Protein AF-A0A972G9R5-F1 (afdb_monomer_lite)

Structure (mmCIF, N/CA/C/O backbone):
data_AF-A0A972G9R5-F1
#
_entry.id   AF-A0A972G9R5-F1
#
loop_
_atom_site.group_PDB
_atom_site.id
_atom_site.type_symbol
_atom_site.label_atom_id
_atom_site.label_alt_id
_atom_site.label_comp_id
_atom_site.label_asym_id
_atom_site.label_entity_id
_atom_site.label_seq_id
_atom_site.pdbx_PDB_ins_code
_atom_site.Cartn_x
_atom_site.Cartn_y
_atom_site.Cartn_z
_atom_site.occupancy
_atom_site.B_iso_or_equiv
_atom_site.auth_seq_id
_atom_site.auth_comp_id
_atom_site.auth_asym_id
_atom_site.auth_atom_id
_atom_site.pdbx_PDB_model_num
ATOM 1 N N . MET A 1 1 ? 15.974 8.770 4.634 1.00 62.22 1 MET A N 1
ATOM 2 C CA . MET A 1 1 ? 14.878 7.798 4.413 1.00 62.22 1 MET A CA 1
ATOM 3 C C . MET A 1 1 ? 13.705 8.396 3.635 1.00 62.22 1 MET A C 1
ATOM 5 O O . MET A 1 1 ? 13.467 7.905 2.545 1.00 62.22 1 MET A O 1
ATOM 9 N N . ALA A 1 2 ? 13.034 9.464 4.095 1.00 64.31 2 ALA A N 1
ATOM 10 C CA . ALA A 1 2 ? 11.905 10.067 3.358 1.00 64.31 2 ALA A CA 1
ATOM 11 C C . ALA A 1 2 ? 12.301 10.671 1.993 1.00 64.31 2 ALA A C 1
ATOM 13 O O . ALA A 1 2 ? 11.741 10.291 0.972 1.00 64.31 2 ALA A O 1
ATOM 14 N N . LEU A 1 3 ? 13.349 11.507 1.962 1.00 71.94 3 LEU A N 1
ATOM 15 C CA . LEU A 1 3 ? 13.848 12.144 0.733 1.00 71.94 3 LEU A CA 1
ATOM 16 C C . LEU A 1 3 ? 14.178 11.136 -0.383 1.00 71.94 3 LEU A C 1
ATOM 18 O O . LEU A 1 3 ? 13.833 11.361 -1.534 1.00 71.94 3 LEU A O 1
ATOM 22 N N . SER A 1 4 ? 14.806 10.001 -0.051 1.00 73.19 4 SER A N 1
ATOM 23 C CA . SER A 1 4 ? 15.164 8.985 -1.056 1.00 73.19 4 SER A CA 1
ATOM 24 C C . SER A 1 4 ? 13.938 8.350 -1.716 1.00 73.19 4 SER A C 1
ATOM 26 O O . SER A 1 4 ? 13.996 8.025 -2.899 1.00 73.19 4 SER A O 1
ATOM 28 N N . ARG A 1 5 ? 12.827 8.198 -0.980 1.00 71.19 5 ARG A N 1
ATOM 29 C CA . ARG A 1 5 ? 11.578 7.687 -1.551 1.00 71.19 5 ARG A CA 1
ATOM 30 C C . ARG A 1 5 ? 10.865 8.755 -2.373 1.00 71.19 5 ARG A C 1
ATOM 32 O O . ARG A 1 5 ? 10.476 8.433 -3.481 1.00 71.19 5 ARG A O 1
ATOM 39 N N . CYS A 1 6 ? 10.799 10.007 -1.919 1.00 78.38 6 CYS A N 1
ATOM 40 C CA . CYS A 1 6 ? 10.258 11.088 -2.753 1.00 78.38 6 CYS A CA 1
ATOM 41 C C . CYS A 1 6 ? 11.016 11.203 -4.087 1.00 78.38 6 CYS A C 1
ATOM 43 O O . CYS A 1 6 ? 10.406 11.358 -5.139 1.00 78.38 6 CYS A O 1
ATOM 45 N N . LEU A 1 7 ? 12.347 11.063 -4.054 1.00 83.25 7 LEU A N 1
ATOM 46 C CA . LEU A 1 7 ? 13.173 11.010 -5.262 1.00 83.25 7 LEU A CA 1
ATOM 47 C C . LEU A 1 7 ? 12.889 9.765 -6.117 1.00 83.25 7 LEU A C 1
ATOM 49 O O . LEU A 1 7 ? 12.884 9.870 -7.337 1.00 83.25 7 LEU A O 1
ATOM 53 N N . GLY A 1 8 ? 12.647 8.605 -5.497 1.00 82.12 8 GLY A N 1
ATOM 54 C CA . GLY A 1 8 ? 12.234 7.384 -6.195 1.00 82.12 8 GLY A CA 1
ATOM 55 C C . GLY A 1 8 ? 10.879 7.534 -6.893 1.00 82.12 8 GLY A C 1
ATOM 56 O O . GLY A 1 8 ? 10.812 7.368 -8.101 1.00 82.12 8 GLY A O 1
ATOM 57 N N . GLU A 1 9 ? 9.843 7.955 -6.168 1.00 84.25 9 GLU A N 1
ATOM 58 C CA . GLU A 1 9 ? 8.488 8.188 -6.698 1.00 84.25 9 GLU A CA 1
ATOM 59 C C . GLU A 1 9 ? 8.494 9.246 -7.818 1.00 84.25 9 GLU A C 1
ATOM 61 O O . GLU A 1 9 ? 7.800 9.112 -8.825 1.00 84.25 9 GLU A O 1
ATOM 66 N N . THR A 1 10 ? 9.334 10.282 -7.692 1.00 84.69 10 THR A N 1
ATOM 67 C CA . THR A 1 10 ? 9.526 11.282 -8.757 1.00 84.69 10 THR A CA 1
ATOM 68 C C . THR A 1 10 ? 10.172 10.666 -10.001 1.00 84.69 10 THR A C 1
ATOM 70 O O . THR A 1 10 ? 9.728 10.945 -11.115 1.00 84.69 10 THR A O 1
ATOM 73 N N . ALA A 1 11 ? 11.203 9.831 -9.833 1.00 86.38 11 ALA A N 1
ATOM 74 C CA . ALA A 1 11 ? 11.853 9.136 -10.946 1.00 86.38 11 ALA A CA 1
ATOM 75 C C . ALA A 1 11 ? 10.880 8.170 -11.646 1.00 86.38 11 ALA A C 1
ATOM 77 O O . ALA A 1 11 ? 10.779 8.193 -12.870 1.00 86.38 11 ALA A O 1
ATOM 78 N N . GLU A 1 12 ? 10.093 7.403 -10.882 1.00 87.12 12 GLU A N 1
ATOM 79 C CA . GLU A 1 12 ? 9.029 6.524 -11.394 1.00 87.12 12 GLU A CA 1
ATOM 80 C C . GLU A 1 12 ? 8.006 7.315 -12.219 1.00 87.12 12 GLU A C 1
ATOM 82 O O . GLU A 1 12 ? 7.702 6.951 -13.356 1.00 87.12 12 GLU A O 1
ATOM 87 N N . PHE A 1 13 ? 7.511 8.438 -11.687 1.00 83.94 13 PHE A N 1
ATOM 88 C CA . PHE A 1 13 ? 6.549 9.288 -12.389 1.00 83.94 13 PHE A CA 1
ATOM 89 C C . PHE A 1 13 ? 7.099 9.807 -13.722 1.00 83.94 13 PHE A C 1
ATOM 91 O O . PHE A 1 13 ? 6.430 9.699 -14.751 1.00 83.94 13 PHE A O 1
ATOM 98 N N . ARG A 1 14 ? 8.324 10.344 -13.718 1.00 86.62 14 ARG A N 1
ATOM 99 C CA . ARG A 1 14 ? 8.957 10.895 -14.924 1.00 86.62 14 ARG A CA 1
ATOM 100 C C . ARG A 1 14 ? 9.236 9.819 -15.967 1.00 86.62 14 ARG A C 1
ATOM 102 O O . ARG A 1 14 ? 8.989 10.056 -17.145 1.00 86.62 14 ARG A O 1
ATOM 109 N N . ALA A 1 15 ? 9.714 8.654 -15.541 1.00 86.62 15 ALA A N 1
ATOM 110 C CA . ALA A 1 15 ? 9.985 7.522 -16.418 1.00 86.62 15 ALA A CA 1
ATOM 111 C C . ALA A 1 15 ? 8.708 6.998 -17.090 1.00 86.62 15 ALA A C 1
ATOM 113 O O . ALA A 1 15 ? 8.679 6.825 -18.306 1.00 86.62 15 ALA A O 1
ATOM 114 N N . VAL A 1 16 ? 7.620 6.825 -16.329 1.00 84.81 16 VAL A N 1
ATOM 115 C CA . VAL A 1 16 ? 6.325 6.395 -16.887 1.00 84.81 16 VAL A CA 1
ATOM 116 C C . VAL A 1 16 ? 5.763 7.439 -17.852 1.00 84.81 16 VAL A C 1
ATOM 118 O O . VAL A 1 16 ? 5.275 7.073 -18.921 1.00 84.81 16 VAL A O 1
ATOM 121 N N . ALA A 1 17 ? 5.850 8.730 -17.516 1.00 84.44 17 ALA A N 1
ATOM 122 C CA . ALA A 1 17 ? 5.415 9.806 -18.405 1.00 84.44 17 ALA A CA 1
ATOM 123 C C . ALA A 1 17 ? 6.223 9.823 -19.715 1.00 84.44 17 ALA A C 1
ATOM 125 O O . ALA A 1 17 ? 5.641 9.895 -20.795 1.00 84.44 17 ALA A O 1
ATOM 126 N N . ALA A 1 18 ? 7.550 9.684 -19.635 1.00 84.94 18 ALA A N 1
ATOM 127 C CA . ALA A 1 18 ? 8.412 9.603 -20.812 1.00 84.94 18 ALA A CA 1
ATOM 128 C C . ALA A 1 18 ? 8.089 8.378 -21.685 1.00 84.94 18 ALA A C 1
ATOM 130 O O . ALA A 1 18 ? 8.013 8.505 -22.903 1.00 84.94 18 ALA A O 1
ATOM 131 N N . ALA A 1 19 ? 7.846 7.215 -21.072 1.00 81.50 19 ALA A N 1
ATOM 132 C CA . ALA A 1 19 ? 7.493 5.989 -21.785 1.00 81.50 19 ALA A CA 1
ATOM 133 C C . ALA A 1 19 ? 6.109 6.058 -22.455 1.00 81.50 19 ALA A C 1
ATOM 135 O O . ALA A 1 19 ? 5.946 5.548 -23.558 1.00 81.50 19 ALA A O 1
ATOM 136 N N . THR A 1 20 ? 5.133 6.708 -21.812 1.00 76.88 20 THR A N 1
ATOM 137 C CA . THR A 1 20 ? 3.767 6.893 -22.346 1.00 76.88 20 THR A CA 1
ATOM 138 C C . THR A 1 20 ? 3.750 7.866 -23.531 1.00 76.88 20 THR A C 1
ATOM 140 O O . THR A 1 20 ? 2.985 7.688 -24.473 1.00 76.88 20 THR A O 1
ATOM 143 N N . ASN A 1 21 ? 4.611 8.887 -23.499 1.00 75.62 21 ASN A N 1
ATOM 144 C CA . ASN A 1 21 ? 4.692 9.925 -24.530 1.00 75.62 21 ASN A CA 1
ATOM 145 C C . ASN A 1 21 ? 5.677 9.584 -25.668 1.00 75.62 21 ASN A C 1
ATOM 147 O O . ASN A 1 21 ? 5.888 10.402 -26.564 1.00 75.62 21 ASN A O 1
ATOM 151 N N . ALA A 1 22 ? 6.314 8.408 -25.640 1.00 69.38 22 ALA A N 1
ATOM 152 C CA . ALA A 1 22 ? 7.296 8.011 -26.642 1.00 69.38 22 ALA A CA 1
ATOM 153 C C . ALA A 1 22 ? 6.618 7.684 -27.996 1.00 69.38 22 ALA A C 1
ATOM 155 O O . ALA A 1 22 ? 5.736 6.821 -28.051 1.00 69.38 22 ALA A O 1
ATOM 156 N N . PRO A 1 23 ? 7.038 8.305 -29.118 1.00 51.66 23 PRO A N 1
ATOM 157 C CA . PRO A 1 23 ? 6.469 8.018 -30.434 1.00 51.66 23 PRO A CA 1
ATOM 158 C C . PRO A 1 23 ? 6.629 6.535 -30.806 1.00 51.66 23 PRO A C 1
ATOM 160 O O . PRO A 1 23 ? 7.743 6.015 -30.832 1.00 51.66 23 PRO A O 1
ATOM 163 N N . GLY A 1 24 ? 5.522 5.854 -31.116 1.00 52.97 24 GLY A N 1
ATOM 164 C CA . GLY A 1 24 ? 5.516 4.448 -31.549 1.00 52.97 24 GLY A CA 1
ATOM 165 C C . GLY A 1 24 ? 5.351 3.403 -30.436 1.00 52.97 24 GLY A C 1
ATOM 166 O O . GLY A 1 24 ? 5.178 2.227 -30.751 1.00 52.97 24 GLY A O 1
ATOM 167 N N . LEU A 1 25 ? 5.328 3.811 -29.163 1.00 50.44 25 LEU A N 1
ATOM 168 C CA . LEU A 1 25 ? 4.928 2.973 -28.028 1.00 50.44 25 LEU A CA 1
ATOM 169 C C . LEU A 1 25 ? 3.676 3.589 -27.391 1.00 50.44 25 LEU A C 1
ATOM 171 O O . LEU A 1 25 ? 3.765 4.403 -26.480 1.00 50.44 25 LEU A O 1
ATOM 175 N N . VAL A 1 26 ? 2.484 3.209 -27.856 1.00 45.38 26 VAL A N 1
ATOM 176 C CA . VAL A 1 26 ? 1.255 3.542 -27.119 1.00 45.38 26 VAL A CA 1
ATOM 177 C C . VAL A 1 26 ? 1.174 2.585 -25.935 1.00 45.38 26 VAL A C 1
ATOM 179 O O . VAL A 1 26 ? 0.590 1.513 -26.049 1.00 45.38 26 VAL A O 1
ATOM 182 N N . ARG A 1 27 ? 1.826 2.939 -24.826 1.00 55.22 27 ARG A N 1
ATOM 183 C CA . ARG A 1 27 ? 1.682 2.232 -23.551 1.00 55.22 27 ARG A CA 1
ATOM 184 C C . ARG A 1 27 ? 0.905 3.108 -22.589 1.00 55.22 27 ARG A C 1
ATOM 186 O O . ARG A 1 27 ? 1.350 4.211 -22.287 1.00 55.22 27 ARG A O 1
ATOM 193 N N . SER A 1 28 ? -0.249 2.656 -22.104 1.00 55.38 28 SER A N 1
ATOM 194 C CA . SER A 1 28 ? -0.950 3.378 -21.040 1.00 55.38 28 SER A CA 1
ATOM 195 C C . SER A 1 28 ? -0.306 3.075 -19.686 1.00 55.38 28 SER A C 1
ATOM 197 O O . SER A 1 28 ? 0.205 1.985 -19.439 1.00 55.38 28 SER A O 1
ATOM 199 N N . SER A 1 29 ? -0.375 4.025 -18.750 1.00 58.16 29 SER A N 1
ATOM 200 C CA . SER A 1 29 ? 0.085 3.794 -17.369 1.00 58.16 29 SER A CA 1
ATOM 201 C C . SER A 1 29 ? -0.616 2.617 -16.663 1.00 58.16 29 SER A C 1
ATOM 203 O O . SER A 1 29 ? -0.079 2.096 -15.688 1.00 58.16 29 SER A O 1
ATOM 205 N N . SER A 1 30 ? -1.777 2.176 -17.167 1.00 60.31 30 SER A N 1
ATOM 206 C CA . SER A 1 30 ? -2.509 0.989 -16.704 1.00 60.31 30 SER A CA 1
ATOM 207 C C . SER A 1 30 ? -1.922 -0.342 -17.192 1.00 60.31 30 SER A C 1
ATOM 209 O O . SER A 1 30 ? -2.345 -1.394 -16.719 1.00 60.31 30 SER A O 1
ATOM 211 N N . GLU A 1 31 ? -0.941 -0.332 -18.099 1.00 65.00 31 GLU A N 1
ATOM 212 C CA . GLU A 1 31 ? -0.298 -1.559 -18.582 1.00 65.00 31 GLU A CA 1
ATOM 213 C C . GLU A 1 31 ? 0.763 -2.114 -17.626 1.00 65.00 31 GLU A C 1
ATOM 215 O O . GLU A 1 31 ? 1.140 -3.284 -17.754 1.00 65.00 31 GLU A O 1
ATOM 220 N N . PHE A 1 32 ? 1.244 -1.317 -16.671 1.00 67.56 32 PHE A N 1
ATOM 221 C CA . PHE A 1 32 ? 2.249 -1.755 -15.706 1.00 67.56 32 PHE A CA 1
ATOM 222 C C . PHE A 1 32 ? 1.595 -2.209 -14.405 1.00 67.56 32 PHE A C 1
ATOM 224 O O . PHE A 1 32 ? 0.842 -1.460 -13.773 1.00 67.56 32 PHE A O 1
ATOM 231 N N . ASP A 1 33 ? 1.937 -3.424 -13.982 1.00 80.81 33 ASP A N 1
ATOM 232 C CA . ASP A 1 33 ? 1.425 -3.968 -12.732 1.00 80.81 33 ASP A CA 1
ATOM 233 C C . ASP A 1 33 ? 2.220 -3.385 -11.571 1.00 80.81 33 ASP A C 1
ATOM 235 O O . ASP A 1 33 ? 1.601 -2.995 -10.603 1.00 80.81 33 ASP A O 1
ATOM 239 N N . GLY A 1 34 ? 3.537 -3.186 -11.692 1.00 88.31 34 GLY A N 1
ATOM 240 C CA . GLY A 1 34 ? 4.356 -2.468 -10.702 1.00 88.31 34 GLY A CA 1
ATOM 241 C C . GLY A 1 34 ? 5.465 -1.643 -11.354 1.00 88.31 34 GLY A C 1
ATOM 242 O O . GLY A 1 34 ? 5.917 -1.989 -12.448 1.00 88.31 34 GLY A O 1
ATOM 243 N N . VAL A 1 35 ? 5.894 -0.543 -10.722 1.00 91.50 35 VAL A N 1
ATOM 244 C CA . VAL A 1 35 ? 6.951 0.340 -11.243 1.00 91.50 35 VAL A CA 1
ATOM 245 C C . VAL A 1 35 ? 7.785 0.880 -10.091 1.00 91.50 35 VAL A C 1
ATOM 247 O O . VAL A 1 35 ? 7.291 1.658 -9.289 1.00 91.50 35 VA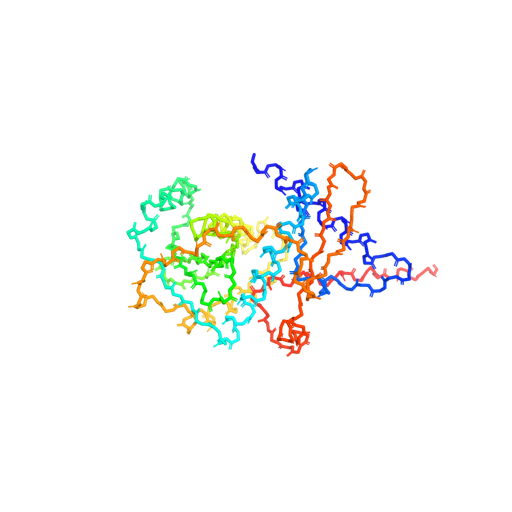L A O 1
ATOM 250 N N . ALA A 1 36 ? 9.079 0.566 -10.059 1.00 92.44 36 ALA A N 1
ATOM 251 C CA . ALA A 1 36 ? 9.941 1.022 -8.975 1.00 92.44 36 ALA A CA 1
ATOM 252 C C . ALA A 1 36 ? 11.249 1.644 -9.461 1.00 92.44 36 ALA A C 1
ATOM 254 O O . ALA A 1 36 ? 11.869 1.169 -10.416 1.00 92.44 36 ALA A O 1
ATOM 255 N N . ALA A 1 37 ? 11.701 2.669 -8.734 1.00 93.12 37 ALA A N 1
ATOM 256 C CA . ALA A 1 37 ? 13.007 3.288 -8.910 1.00 93.12 37 ALA A CA 1
ATOM 257 C C . ALA A 1 37 ? 13.954 3.017 -7.736 1.00 93.12 37 ALA A C 1
ATOM 259 O O . ALA A 1 37 ? 13.595 3.138 -6.554 1.00 93.12 37 ALA A O 1
ATOM 260 N N . ASP A 1 38 ? 15.212 2.737 -8.066 1.00 93.19 38 ASP A N 1
ATOM 261 C CA . ASP A 1 38 ? 16.294 2.532 -7.105 1.00 93.19 38 ASP A CA 1
ATOM 262 C C . ASP A 1 38 ? 17.656 2.895 -7.729 1.00 93.19 38 ASP A C 1
ATOM 264 O O . ASP A 1 38 ? 17.825 2.756 -8.942 1.00 93.19 38 ASP A O 1
ATOM 268 N N . PRO A 1 39 ? 18.648 3.372 -6.950 1.00 91.19 39 PRO A N 1
ATOM 269 C CA . PRO A 1 39 ? 20.016 3.505 -7.453 1.00 91.19 39 PRO A CA 1
ATOM 270 C C . PRO A 1 39 ? 20.615 2.178 -7.945 1.00 91.19 39 PRO A C 1
ATOM 272 O O . PRO A 1 39 ? 21.468 2.192 -8.828 1.00 91.19 39 PRO A O 1
ATOM 275 N N . GLU A 1 40 ? 20.185 1.041 -7.386 1.00 93.44 40 GLU A N 1
ATOM 276 C CA . GLU A 1 40 ? 20.643 -0.289 -7.791 1.00 93.44 40 GLU A CA 1
ATOM 277 C C . GLU A 1 40 ? 19.590 -0.993 -8.680 1.00 93.44 40 GLU A C 1
ATOM 279 O O . GLU A 1 40 ? 18.493 -1.292 -8.198 1.00 93.44 40 GLU A O 1
ATOM 284 N N . PRO A 1 41 ? 19.900 -1.328 -9.952 1.00 92.31 41 PRO A N 1
ATOM 285 C CA . PRO A 1 41 ? 18.929 -1.902 -10.894 1.00 92.31 41 PRO A CA 1
ATOM 286 C C . PRO A 1 41 ? 18.194 -3.149 -10.392 1.00 92.31 41 PRO A C 1
ATOM 288 O O . PRO A 1 41 ? 16.979 -3.260 -10.535 1.00 92.31 41 PRO A O 1
ATOM 291 N N . GLU A 1 42 ? 18.900 -4.071 -9.741 1.00 91.38 42 GLU A N 1
ATOM 292 C CA . GLU A 1 42 ? 18.292 -5.309 -9.241 1.00 91.38 42 GLU A CA 1
ATOM 293 C C . GLU A 1 42 ? 17.348 -5.064 -8.054 1.00 91.38 42 GLU A C 1
ATOM 295 O O . GLU A 1 42 ? 16.358 -5.777 -7.881 1.00 91.38 42 GLU A O 1
ATOM 300 N N . ARG A 1 43 ? 17.582 -4.011 -7.255 1.00 90.94 43 ARG A N 1
ATOM 301 C CA . ARG A 1 43 ? 16.614 -3.581 -6.233 1.00 90.94 43 ARG A CA 1
ATOM 302 C C . ARG A 1 43 ? 15.381 -2.951 -6.864 1.00 90.94 43 ARG A C 1
ATOM 304 O O . ARG A 1 43 ? 14.283 -3.214 -6.379 1.00 90.94 43 ARG A O 1
ATOM 311 N N . ALA A 1 44 ? 15.548 -2.161 -7.925 1.00 91.88 44 ALA A N 1
ATOM 312 C CA . ALA A 1 44 ? 14.429 -1.589 -8.667 1.00 91.88 44 ALA A CA 1
ATOM 313 C C . ALA A 1 44 ? 13.544 -2.697 -9.264 1.00 91.88 44 ALA A C 1
ATOM 315 O O . ALA A 1 44 ? 12.345 -2.707 -9.004 1.00 91.88 44 ALA A O 1
ATOM 316 N N . LYS A 1 45 ? 14.126 -3.700 -9.938 1.00 93.00 45 LYS A N 1
ATOM 317 C CA . LYS A 1 45 ? 13.379 -4.868 -10.446 1.00 93.00 45 LYS A CA 1
ATOM 318 C C . LYS A 1 45 ? 12.624 -5.613 -9.348 1.00 93.00 45 LYS A C 1
ATOM 320 O O . LYS A 1 45 ? 11.430 -5.858 -9.490 1.00 93.00 45 LYS A O 1
ATOM 325 N N . ARG A 1 46 ? 13.295 -5.934 -8.232 1.00 90.94 46 ARG A N 1
ATOM 326 C CA . ARG A 1 46 ? 12.652 -6.600 -7.084 1.00 90.94 46 ARG A CA 1
ATOM 327 C C . ARG A 1 46 ? 11.463 -5.813 -6.554 1.00 90.94 46 ARG A C 1
ATOM 329 O O . ARG A 1 46 ? 10.404 -6.383 -6.327 1.00 90.94 46 ARG A O 1
ATOM 336 N N . ARG A 1 47 ? 11.625 -4.501 -6.376 1.00 91.19 47 ARG A N 1
ATOM 337 C CA . ARG A 1 47 ? 10.550 -3.637 -5.880 1.00 91.19 47 ARG A CA 1
ATOM 338 C C . ARG A 1 47 ? 9.400 -3.520 -6.880 1.00 91.19 47 ARG A C 1
ATOM 340 O O . ARG A 1 47 ? 8.256 -3.545 -6.447 1.00 91.19 47 ARG A O 1
ATOM 347 N N . ALA A 1 48 ? 9.690 -3.464 -8.180 1.00 92.00 48 ALA A N 1
ATOM 348 C CA . ALA A 1 48 ? 8.666 -3.458 -9.221 1.00 92.00 48 ALA A CA 1
ATOM 349 C C . ALA A 1 48 ? 7.863 -4.769 -9.223 1.00 92.00 48 ALA A C 1
ATOM 351 O O . ALA A 1 48 ? 6.646 -4.740 -9.376 1.00 92.00 48 ALA A O 1
ATOM 352 N N . LEU A 1 49 ? 8.526 -5.910 -8.995 1.00 91.38 49 LEU A N 1
ATOM 353 C CA . LEU A 1 49 ? 7.859 -7.202 -8.831 1.00 91.38 49 LEU A CA 1
ATOM 354 C C . LEU A 1 49 ? 6.965 -7.228 -7.585 1.00 91.38 49 LEU A C 1
ATOM 356 O O . LEU A 1 49 ? 5.805 -7.619 -7.675 1.00 91.38 49 LEU A O 1
ATOM 360 N N . TRP A 1 50 ? 7.475 -6.782 -6.433 1.00 92.00 50 TRP A N 1
ATOM 361 C CA . TRP A 1 50 ? 6.684 -6.720 -5.198 1.00 92.00 50 TRP A CA 1
ATOM 362 C C . TRP A 1 50 ? 5.444 -5.844 -5.354 1.00 92.00 50 TRP A C 1
ATOM 364 O O . TRP A 1 50 ? 4.361 -6.259 -4.957 1.00 92.00 50 TRP A O 1
ATOM 374 N N . GLU A 1 51 ? 5.577 -4.676 -5.981 1.00 91.44 51 GLU A N 1
ATOM 375 C CA . GLU A 1 51 ? 4.441 -3.795 -6.255 1.00 91.44 51 GLU A CA 1
ATOM 376 C C . GLU A 1 51 ? 3.434 -4.424 -7.233 1.00 91.44 51 GLU A C 1
ATOM 378 O O . GLU A 1 51 ? 2.228 -4.259 -7.062 1.00 91.44 51 GLU A O 1
ATOM 383 N N . ALA A 1 52 ? 3.900 -5.191 -8.225 1.00 90.19 52 ALA A N 1
ATOM 384 C CA . ALA A 1 52 ? 3.015 -5.916 -9.133 1.00 90.19 52 ALA A CA 1
ATOM 385 C C . ALA A 1 52 ? 2.172 -6.966 -8.389 1.00 90.19 52 ALA A C 1
ATOM 387 O O . ALA A 1 52 ? 0.950 -6.992 -8.542 1.00 90.19 52 ALA A O 1
ATOM 388 N N . HIS A 1 53 ? 2.800 -7.786 -7.538 1.00 91.19 53 HIS A N 1
ATOM 389 C CA . HIS A 1 53 ? 2.080 -8.744 -6.691 1.00 91.19 53 HIS A CA 1
ATOM 390 C C . HIS A 1 53 ? 1.144 -8.042 -5.701 1.00 91.19 53 HIS A C 1
ATOM 392 O O . HIS A 1 53 ? 0.017 -8.497 -5.522 1.00 91.19 53 HIS A O 1
ATOM 398 N N . GLU A 1 54 ? 1.569 -6.922 -5.104 1.00 92.62 54 GLU A N 1
ATOM 399 C CA . GLU A 1 54 ? 0.720 -6.099 -4.237 1.00 92.62 54 GLU A CA 1
ATOM 400 C C . GLU A 1 54 ? -0.565 -5.711 -4.964 1.00 92.62 54 GLU A C 1
ATOM 402 O O . GLU A 1 54 ? -1.663 -6.026 -4.512 1.00 92.62 54 GLU A O 1
ATOM 407 N N . ARG A 1 55 ? -0.440 -5.072 -6.129 1.00 90.50 55 ARG A N 1
ATOM 408 C CA . ARG A 1 55 ? -1.590 -4.533 -6.852 1.00 90.50 55 ARG A CA 1
ATOM 409 C C . ARG A 1 55 ? -2.549 -5.612 -7.333 1.00 90.50 55 ARG A C 1
ATOM 411 O O . ARG A 1 55 ? -3.761 -5.406 -7.264 1.00 90.50 55 ARG A O 1
ATOM 418 N N . ILE A 1 56 ? -2.026 -6.759 -7.756 1.00 89.19 56 ILE A N 1
ATOM 419 C CA . ILE A 1 56 ? -2.834 -7.920 -8.135 1.00 89.19 56 ILE A CA 1
ATOM 420 C C . ILE A 1 56 ? -3.580 -8.472 -6.922 1.00 89.19 56 ILE A C 1
ATOM 422 O O . ILE A 1 56 ? -4.805 -8.582 -6.969 1.00 89.19 56 ILE A O 1
ATOM 426 N N . ALA A 1 57 ? -2.883 -8.732 -5.814 1.00 91.94 57 ALA A N 1
ATOM 427 C CA . ALA A 1 57 ? -3.496 -9.246 -4.594 1.00 91.94 57 ALA A CA 1
ATOM 428 C C . ALA A 1 57 ? -4.587 -8.303 -4.063 1.00 91.94 57 ALA A C 1
ATOM 430 O O . ALA A 1 57 ? -5.696 -8.744 -3.765 1.00 91.94 57 ALA A O 1
ATOM 431 N N . ILE A 1 58 ? -4.319 -6.993 -4.013 1.00 92.44 58 ILE A N 1
ATOM 432 C CA . ILE A 1 58 ? -5.314 -5.991 -3.610 1.00 92.44 58 ILE A CA 1
ATOM 433 C C . ILE A 1 58 ? -6.526 -6.011 -4.558 1.00 92.44 58 ILE A C 1
ATOM 435 O O . ILE A 1 58 ? -7.657 -5.870 -4.097 1.00 92.44 58 ILE A O 1
ATOM 439 N N . CYS A 1 59 ? -6.333 -6.193 -5.868 1.00 89.12 59 CYS A N 1
ATOM 440 C CA . CYS A 1 59 ? -7.443 -6.282 -6.818 1.00 89.12 59 CYS A CA 1
ATOM 441 C C . CYS A 1 59 ? -8.326 -7.515 -6.588 1.00 89.12 59 CYS A C 1
ATOM 443 O O . CYS A 1 59 ? -9.544 -7.353 -6.510 1.00 89.12 59 CYS A O 1
ATOM 445 N N . HIS A 1 60 ? -7.737 -8.702 -6.425 1.00 90.06 60 HIS A N 1
ATOM 446 C CA . HIS A 1 60 ? -8.477 -9.926 -6.078 1.00 90.06 60 HIS A CA 1
ATOM 447 C C . HIS A 1 60 ? -9.215 -9.772 -4.744 1.00 90.06 60 HIS A C 1
ATOM 449 O O . HIS A 1 60 ? -10.404 -10.071 -4.635 1.00 90.06 60 HIS A O 1
ATOM 455 N N . TRP A 1 61 ? -8.551 -9.214 -3.730 1.00 93.31 61 TRP A N 1
ATOM 456 C CA . TRP A 1 61 ? -9.168 -8.951 -2.429 1.00 93.31 61 TRP A CA 1
ATOM 457 C C . TRP A 1 61 ? -10.355 -7.988 -2.541 1.00 93.31 61 TRP A C 1
ATOM 459 O O . TRP A 1 61 ? -11.418 -8.233 -1.973 1.00 93.31 61 TRP A O 1
ATOM 469 N N . TRP A 1 62 ? -10.212 -6.912 -3.315 1.00 91.88 62 TRP A N 1
ATOM 470 C CA . TRP A 1 62 ? -11.269 -5.919 -3.504 1.00 91.88 62 TRP A CA 1
ATOM 471 C C . TRP A 1 62 ? -12.522 -6.505 -4.165 1.00 91.88 62 TRP A C 1
ATOM 473 O O . TRP A 1 62 ? -13.649 -6.133 -3.820 1.00 91.88 62 TRP A O 1
ATOM 483 N N . GLN A 1 63 ? -12.327 -7.448 -5.089 1.00 88.75 63 GLN A N 1
ATOM 484 C CA . GLN A 1 63 ? -13.403 -8.204 -5.732 1.00 88.75 63 GLN A CA 1
ATOM 485 C C . GLN A 1 63 ? -14.007 -9.267 -4.797 1.00 88.75 63 GLN A C 1
ATOM 487 O O . GLN A 1 63 ? -15.173 -9.633 -4.947 1.00 88.75 63 GLN A O 1
ATOM 492 N N . GLY A 1 64 ? -13.287 -9.642 -3.738 1.00 90.25 64 GLY A N 1
ATOM 493 C CA . GLY A 1 64 ? -13.692 -10.647 -2.757 1.00 90.25 64 GLY A CA 1
ATOM 494 C C . GLY A 1 64 ? -13.220 -12.059 -3.098 1.00 90.25 64 GLY A C 1
ATOM 495 O O . GLY A 1 64 ? -13.711 -13.002 -2.484 1.00 90.25 64 GLY A O 1
ATOM 496 N N . ASP A 1 65 ? -12.294 -12.197 -4.048 1.00 90.12 65 ASP A N 1
ATOM 497 C CA . ASP A 1 65 ? -11.772 -13.486 -4.511 1.00 90.12 65 ASP A CA 1
ATOM 498 C C . ASP A 1 65 ? -10.772 -14.093 -3.525 1.00 90.12 65 ASP A C 1
ATOM 500 O O . ASP A 1 65 ? -10.686 -15.314 -3.402 1.00 90.12 65 ASP A O 1
ATOM 504 N N . ILE A 1 66 ? -10.049 -13.247 -2.781 1.00 92.38 66 ILE A N 1
ATOM 505 C CA . ILE A 1 66 ? -9.155 -13.682 -1.703 1.00 92.38 66 ILE A CA 1
ATOM 506 C C . ILE A 1 66 ? -9.509 -12.997 -0.376 1.00 92.38 66 ILE A C 1
ATOM 508 O O . ILE A 1 66 ? -9.827 -11.801 -0.356 1.00 92.38 66 ILE A O 1
ATOM 512 N N . PRO A 1 67 ? -9.465 -13.728 0.751 1.00 93.44 67 PRO A N 1
ATOM 513 C CA . PRO A 1 67 ? -9.759 -13.162 2.057 1.00 93.44 67 PRO A CA 1
ATOM 514 C C . PRO A 1 67 ? -8.566 -12.382 2.630 1.00 93.44 67 PRO A C 1
ATOM 516 O O . PRO A 1 67 ? -7.413 -12.543 2.223 1.00 93.44 67 PRO A O 1
ATOM 519 N N . ALA A 1 68 ? -8.864 -11.553 3.629 1.00 94.44 68 ALA A N 1
ATOM 520 C CA . ALA A 1 68 ? -7.881 -10.853 4.444 1.00 94.44 68 ALA A CA 1
ATOM 521 C C . ALA A 1 68 ? -7.978 -11.343 5.895 1.00 94.44 68 ALA A C 1
ATOM 523 O O . ALA A 1 68 ? -9.064 -11.358 6.473 1.00 94.44 68 ALA A O 1
ATOM 524 N N . ARG A 1 69 ? -6.851 -11.720 6.501 1.00 93.38 69 ARG A N 1
ATOM 525 C CA . ARG A 1 69 ? -6.769 -12.179 7.894 1.00 93.38 69 ARG A CA 1
ATOM 526 C C . ARG A 1 69 ? -6.244 -11.079 8.794 1.00 93.38 69 ARG A C 1
ATOM 528 O O . ARG A 1 69 ? -5.211 -10.482 8.495 1.00 93.38 69 ARG A O 1
ATOM 535 N N . THR A 1 70 ? -6.925 -10.835 9.907 1.00 95.56 70 THR A N 1
ATOM 536 C CA . THR A 1 70 ? -6.512 -9.811 10.871 1.00 95.56 70 THR A CA 1
ATOM 537 C C . THR A 1 70 ? -5.222 -10.223 11.575 1.00 95.56 70 THR A C 1
ATOM 539 O O . THR A 1 70 ? -5.125 -11.329 12.104 1.00 95.56 70 THR A O 1
ATOM 542 N N . LEU A 1 71 ? -4.245 -9.316 11.623 1.00 95.69 71 LEU A N 1
ATOM 543 C CA . LEU A 1 71 ? -3.035 -9.502 12.422 1.00 95.69 71 LEU A CA 1
ATOM 544 C C . LEU A 1 71 ? -3.323 -9.130 13.892 1.00 95.69 71 LEU A C 1
ATOM 546 O O . LEU A 1 71 ? -3.836 -8.034 14.137 1.00 95.69 71 LEU A O 1
ATOM 550 N N . PRO A 1 72 ? -2.995 -9.995 14.873 1.00 95.31 72 PRO A N 1
ATOM 551 C CA . PRO A 1 72 ? -3.266 -9.751 16.285 1.00 95.31 72 PRO A CA 1
ATOM 552 C C . PRO A 1 72 ? -2.580 -8.493 16.825 1.00 95.31 72 PRO A C 1
ATOM 554 O O . PRO A 1 72 ? -1.418 -8.220 16.521 1.00 95.31 72 PRO A O 1
ATOM 557 N N . ASP A 1 73 ? -3.256 -7.779 17.729 1.00 94.38 73 ASP A N 1
ATOM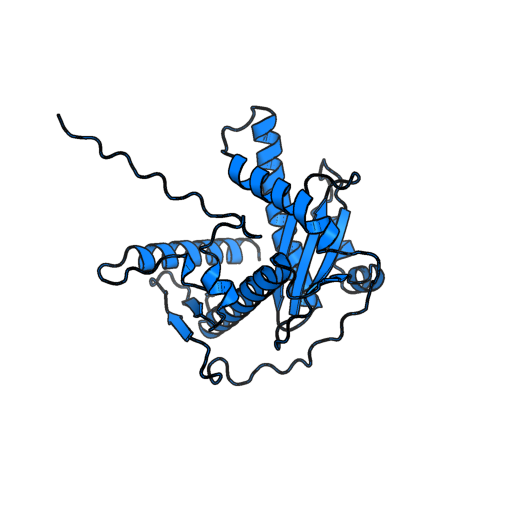 558 C CA . ASP A 1 73 ? -2.699 -6.598 18.407 1.00 94.38 73 ASP A CA 1
ATOM 559 C C . ASP A 1 73 ? -1.399 -6.903 19.176 1.00 94.38 73 ASP A C 1
ATOM 561 O O . ASP A 1 73 ? -0.529 -6.033 19.304 1.00 94.38 73 ASP A O 1
ATOM 565 N N . THR A 1 74 ? -1.252 -8.133 19.683 1.00 95.06 74 THR A N 1
ATOM 566 C CA . THR A 1 74 ? -0.030 -8.626 20.337 1.00 95.06 74 THR A CA 1
ATOM 567 C C . THR A 1 74 ? 1.138 -8.634 19.357 1.00 95.06 74 THR A C 1
ATOM 569 O O . THR A 1 74 ? 2.131 -7.948 19.595 1.00 95.06 74 THR A O 1
ATOM 572 N N . TRP A 1 75 ? 0.968 -9.275 18.200 1.00 95.25 75 TRP A N 1
ATOM 573 C CA . TRP A 1 75 ? 1.965 -9.310 17.130 1.00 95.25 75 TRP A CA 1
ATOM 574 C C . TRP A 1 75 ? 2.308 -7.900 16.614 1.00 95.25 75 TRP A C 1
ATOM 576 O O . TRP A 1 75 ? 3.478 -7.534 16.464 1.00 95.25 75 TRP A O 1
ATOM 586 N N . VAL A 1 76 ? 1.300 -7.041 16.414 1.00 95.25 76 VAL A N 1
ATOM 587 C CA . VAL A 1 76 ? 1.499 -5.636 15.993 1.00 95.25 76 VAL A CA 1
ATOM 588 C C . VAL A 1 76 ? 2.303 -4.843 17.037 1.00 95.25 76 VAL A C 1
ATOM 590 O O . VAL A 1 76 ? 3.060 -3.922 16.703 1.00 95.25 76 VAL A O 1
ATOM 593 N N . SER A 1 77 ? 2.155 -5.179 18.317 1.00 94.12 77 SER A N 1
ATOM 594 C CA . SER A 1 77 ? 2.910 -4.552 19.401 1.00 94.12 77 SER A CA 1
ATOM 595 C C . SER A 1 77 ? 4.354 -5.052 19.455 1.00 94.12 77 SER A C 1
ATOM 597 O O . SER A 1 77 ? 5.271 -4.232 19.538 1.00 94.12 77 SER A O 1
ATOM 599 N N . GLU A 1 78 ? 4.564 -6.363 19.353 1.00 93.88 78 GLU A N 1
ATOM 600 C CA . GLU A 1 78 ? 5.879 -7.019 19.405 1.00 93.88 78 GLU A CA 1
ATOM 601 C C . GLU A 1 78 ? 6.782 -6.628 18.230 1.00 93.88 78 GLU A C 1
ATOM 603 O O . GLU A 1 78 ? 7.977 -6.393 18.407 1.00 93.88 78 GLU A O 1
ATOM 608 N N . THR A 1 79 ? 6.206 -6.430 17.043 1.00 92.12 79 THR A N 1
ATOM 609 C CA . THR A 1 79 ? 6.922 -5.931 15.854 1.00 92.12 79 THR A CA 1
ATOM 610 C C . THR A 1 79 ? 7.287 -4.441 15.923 1.00 92.12 79 THR A C 1
ATOM 612 O O . THR A 1 79 ? 7.977 -3.922 15.036 1.00 92.12 79 THR A O 1
ATOM 615 N N . GLY A 1 80 ? 6.832 -3.726 16.961 1.00 93.81 80 GLY A N 1
ATOM 616 C CA . GLY A 1 80 ? 7.084 -2.299 17.178 1.00 93.81 80 GLY A CA 1
ATOM 617 C C . GLY A 1 80 ? 6.227 -1.357 16.321 1.00 93.81 80 GLY A C 1
ATOM 618 O O . GLY A 1 80 ? 6.398 -0.132 16.393 1.00 93.81 80 GLY A O 1
ATOM 619 N N . LEU A 1 81 ? 5.282 -1.884 15.536 1.00 93.88 81 LEU A N 1
ATOM 620 C CA . LEU A 1 81 ? 4.386 -1.092 14.686 1.00 93.88 81 LEU A CA 1
ATOM 621 C C . LEU A 1 81 ? 3.465 -0.202 15.525 1.00 93.88 81 LEU A C 1
ATOM 623 O O . LEU A 1 81 ? 3.342 0.992 15.243 1.00 93.88 81 LEU A O 1
ATOM 627 N N . ALA A 1 82 ? 2.895 -0.740 16.609 1.00 93.56 82 ALA A N 1
ATOM 628 C CA . ALA A 1 82 ? 2.043 0.030 17.518 1.00 93.56 82 ALA A CA 1
ATOM 629 C C . ALA A 1 82 ? 2.780 1.242 18.116 1.00 93.56 82 ALA A C 1
ATOM 631 O O . ALA A 1 82 ? 2.238 2.349 18.185 1.00 93.56 82 ALA A O 1
ATOM 632 N N . LEU A 1 83 ? 4.040 1.056 18.522 1.00 92.62 83 LEU A N 1
ATOM 633 C CA . LEU A 1 83 ? 4.876 2.134 19.050 1.00 92.62 83 LEU A CA 1
ATOM 634 C C . LEU A 1 83 ? 5.218 3.165 17.968 1.00 92.62 83 LEU A C 1
ATOM 636 O O . LEU A 1 83 ? 5.171 4.367 18.228 1.00 92.62 83 LEU A O 1
ATOM 640 N N . THR A 1 84 ? 5.531 2.703 16.758 1.00 91.00 84 THR A N 1
ATOM 641 C CA . THR A 1 84 ? 5.829 3.565 15.607 1.00 91.00 84 THR A CA 1
ATOM 642 C C . THR A 1 84 ? 4.640 4.462 15.264 1.00 91.00 84 THR A C 1
ATOM 644 O O . THR A 1 84 ? 4.806 5.678 15.178 1.00 91.00 84 THR A O 1
ATOM 647 N N . LEU A 1 85 ? 3.431 3.899 15.175 1.00 92.19 85 LEU A N 1
ATOM 648 C CA . LEU A 1 85 ? 2.196 4.656 14.942 1.00 92.19 85 LEU A CA 1
ATOM 649 C C . LEU A 1 85 ? 1.960 5.717 16.020 1.00 92.19 85 LEU A C 1
ATOM 651 O O . LEU A 1 85 ? 1.664 6.867 15.703 1.00 92.19 85 LEU A O 1
ATOM 655 N N . ARG A 1 86 ? 2.126 5.355 17.299 1.00 90.62 86 ARG A N 1
ATOM 656 C CA . ARG A 1 86 ? 1.965 6.300 18.417 1.00 90.62 86 ARG A CA 1
ATOM 657 C C . ARG A 1 86 ? 2.952 7.462 18.335 1.00 90.62 86 ARG A C 1
ATOM 659 O O . ARG A 1 86 ? 2.555 8.598 18.567 1.00 90.62 86 ARG A O 1
ATOM 666 N N . ARG A 1 87 ? 4.218 7.185 18.002 1.00 90.25 87 ARG A N 1
ATOM 667 C CA . ARG A 1 87 ? 5.259 8.215 17.850 1.00 90.25 87 ARG A CA 1
ATOM 668 C C . ARG A 1 87 ? 4.965 9.143 16.676 1.00 90.25 87 ARG A C 1
ATOM 670 O O . ARG A 1 87 ? 5.036 10.353 16.837 1.00 90.25 87 ARG A O 1
ATOM 677 N N . LEU A 1 88 ? 4.608 8.590 15.519 1.00 88.25 88 LEU A N 1
ATOM 678 C CA . LEU A 1 88 ? 4.371 9.380 14.306 1.00 88.25 88 LEU A CA 1
ATOM 679 C C . LEU A 1 88 ? 3.076 10.199 14.370 1.00 88.25 88 LEU A C 1
ATOM 681 O O . LEU A 1 88 ? 2.997 11.251 13.747 1.00 88.25 88 LEU A O 1
ATOM 685 N N . ARG A 1 89 ? 2.091 9.769 15.167 1.00 89.62 89 ARG A N 1
ATOM 686 C CA . ARG A 1 89 ? 0.865 10.534 15.446 1.00 89.62 89 ARG A CA 1
ATOM 687 C C . ARG A 1 89 ? 0.972 11.450 16.667 1.00 89.62 89 ARG A C 1
ATOM 689 O O . ARG A 1 89 ? -0.027 12.052 17.063 1.00 89.62 89 ARG A O 1
ATOM 696 N N . GLN A 1 90 ? 2.138 11.552 17.305 1.00 86.69 90 GLN A N 1
ATOM 697 C CA . GLN A 1 90 ? 2.294 12.416 18.470 1.00 86.69 90 GLN A CA 1
ATOM 698 C C . GLN A 1 90 ? 2.034 13.877 18.075 1.00 86.69 90 GLN A C 1
ATOM 700 O O . GLN A 1 90 ? 2.694 14.417 17.195 1.00 86.69 90 GLN A O 1
ATOM 705 N N . GLY A 1 91 ? 1.060 14.514 18.731 1.00 79.19 91 GLY A N 1
ATOM 706 C CA . GLY A 1 91 ? 0.648 15.886 18.415 1.00 79.19 91 GLY A CA 1
ATOM 707 C C . GLY A 1 91 ? -0.337 16.010 17.246 1.00 79.19 91 GLY A C 1
ATOM 708 O O . GLY A 1 91 ? -0.732 17.126 16.919 1.00 79.19 91 GLY A O 1
ATOM 709 N N . ALA A 1 92 ? -0.779 14.902 16.642 1.00 80.31 92 ALA A N 1
ATOM 710 C CA . ALA A 1 92 ? -1.848 14.934 15.650 1.00 80.31 92 ALA A CA 1
ATOM 711 C C . ALA A 1 92 ? -3.175 15.367 16.299 1.00 80.31 92 ALA A C 1
ATOM 713 O O . ALA A 1 92 ? -3.570 14.844 17.342 1.00 80.31 92 ALA A O 1
ATOM 714 N N . TYR A 1 93 ? -3.878 16.302 15.655 1.00 71.38 93 TYR A N 1
ATOM 715 C CA . TYR A 1 93 ? -5.153 16.838 16.145 1.00 71.38 93 TYR A CA 1
ATOM 716 C C . TYR A 1 93 ? -6.274 15.782 16.164 1.00 71.38 93 TYR A C 1
ATOM 718 O O . TYR A 1 93 ? -7.101 15.759 17.073 1.00 71.38 93 TYR A O 1
ATOM 726 N N . LEU A 1 94 ? -6.280 14.870 15.184 1.00 75.50 94 LEU A N 1
ATOM 727 C CA . LEU A 1 94 ? -7.285 13.816 15.053 1.00 75.50 94 LEU A CA 1
ATOM 728 C C . LEU A 1 94 ? -6.729 12.468 15.514 1.00 75.50 94 LEU A C 1
ATOM 730 O O . LEU A 1 94 ? -5.790 11.925 14.934 1.00 75.50 94 LEU A O 1
ATOM 734 N N . LEU A 1 95 ? -7.353 11.898 16.546 1.00 84.50 95 LEU A N 1
ATOM 735 C CA . LEU A 1 95 ? -7.003 10.575 17.054 1.00 84.50 95 LEU A CA 1
ATOM 736 C C . LEU A 1 95 ? -7.637 9.488 16.184 1.00 84.50 95 LEU A C 1
ATOM 738 O O . LEU A 1 95 ? -8.860 9.338 16.152 1.00 84.50 95 LEU A O 1
ATOM 742 N N . ARG A 1 96 ? -6.785 8.698 15.529 1.00 91.75 96 ARG A N 1
ATOM 743 C CA . ARG A 1 96 ? -7.180 7.621 14.617 1.00 91.75 96 ARG A CA 1
ATOM 744 C C . ARG A 1 96 ? -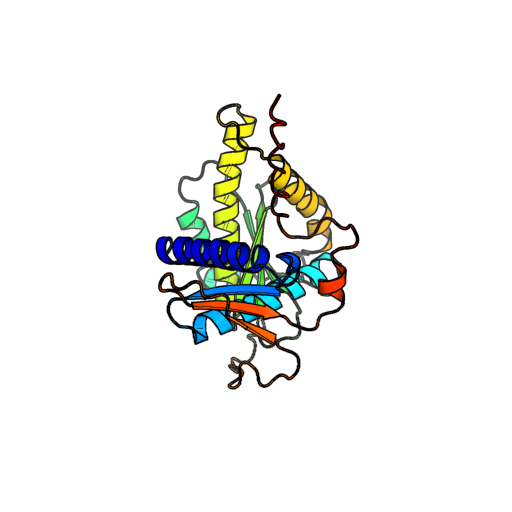6.761 6.254 15.151 1.00 91.75 96 ARG A C 1
ATOM 746 O O . ARG A 1 96 ? -5.723 6.126 15.809 1.00 91.75 96 ARG A O 1
ATOM 753 N N . ARG A 1 97 ? -7.587 5.240 14.900 1.00 92.81 97 ARG A N 1
ATOM 754 C CA . ARG A 1 97 ? -7.304 3.830 15.208 1.00 92.81 97 ARG A CA 1
ATOM 755 C C . ARG A 1 97 ? -6.730 3.160 13.975 1.00 92.81 97 ARG A C 1
ATOM 757 O O . ARG A 1 97 ? -7.092 3.533 12.867 1.00 92.81 97 ARG A O 1
ATOM 764 N N . SER A 1 98 ? -5.856 2.180 14.176 1.00 95.19 98 SER A N 1
ATOM 765 C CA . SER A 1 98 ? -5.314 1.388 13.076 1.00 95.19 98 SER A CA 1
ATOM 766 C C . SER A 1 98 ? -5.316 -0.086 13.395 1.00 95.19 98 SER A C 1
ATOM 768 O O . SER A 1 98 ? -5.154 -0.461 14.552 1.00 95.19 98 SER A O 1
ATOM 770 N N . ALA A 1 99 ? -5.483 -0.878 12.348 1.00 95.88 99 ALA A N 1
ATOM 771 C CA . ALA A 1 99 ? -5.426 -2.327 12.378 1.00 95.88 99 ALA A CA 1
ATOM 772 C C . ALA A 1 99 ? -4.795 -2.820 11.071 1.00 95.88 99 ALA A C 1
ATOM 774 O O . ALA A 1 99 ? -4.653 -2.054 10.108 1.00 95.88 99 ALA A O 1
ATOM 775 N N . PHE A 1 100 ? -4.369 -4.077 11.072 1.00 97.19 100 PHE A N 1
ATOM 776 C CA . PHE A 1 100 ? -3.603 -4.669 9.987 1.00 97.19 100 PHE A CA 1
ATOM 777 C C . PHE A 1 100 ? -4.221 -5.990 9.558 1.00 97.19 100 PHE A C 1
ATOM 779 O O . PHE A 1 100 ? -4.690 -6.757 10.397 1.00 97.19 100 PHE A O 1
ATOM 786 N N . TRP A 1 101 ? -4.167 -6.260 8.258 1.00 97.06 101 TRP A N 1
ATOM 787 C CA . TRP A 1 101 ? -4.600 -7.521 7.678 1.00 97.06 101 TRP A CA 1
ATOM 788 C C . TRP A 1 101 ? -3.564 -8.030 6.695 1.00 97.06 101 TRP A C 1
ATOM 790 O O . TRP A 1 101 ? -3.028 -7.250 5.917 1.00 97.06 101 TRP A O 1
ATOM 800 N N . ARG A 1 102 ? -3.321 -9.335 6.689 1.00 95.69 102 ARG A N 1
ATOM 801 C CA . ARG A 1 102 ? -2.573 -10.009 5.627 1.00 95.69 102 ARG A CA 1
ATOM 802 C C . ARG A 1 102 ? -3.558 -10.581 4.614 1.00 95.69 102 ARG A C 1
ATOM 804 O O . ARG A 1 102 ? -4.571 -11.145 5.012 1.00 95.69 102 ARG A O 1
ATOM 811 N N . LEU A 1 103 ? -3.251 -10.468 3.328 1.00 94.62 103 LEU A N 1
ATOM 812 C CA . LEU A 1 103 ? -4.010 -11.161 2.291 1.00 94.62 103 LEU A CA 1
ATOM 813 C C . LEU A 1 103 ? -3.564 -12.617 2.160 1.00 94.62 103 LEU A C 1
ATOM 815 O O . LEU A 1 103 ? -2.363 -12.898 2.152 1.00 94.62 103 LEU A O 1
ATOM 819 N N . ASP A 1 104 ? -4.532 -13.523 2.009 1.00 90.75 104 ASP A N 1
ATOM 820 C CA . ASP A 1 104 ? -4.289 -14.929 1.661 1.00 90.75 104 ASP A CA 1
ATOM 821 C C . ASP A 1 104 ? -3.994 -15.038 0.159 1.00 90.75 104 ASP A C 1
ATOM 823 O O . ASP A 1 104 ? -4.772 -15.575 -0.627 1.00 90.75 104 ASP A O 1
ATOM 827 N N . TYR A 1 105 ? -2.877 -14.441 -0.241 1.00 86.69 105 TYR A N 1
ATOM 828 C CA . TYR A 1 105 ? -2.387 -14.437 -1.607 1.00 86.69 105 TYR A CA 1
ATOM 829 C C . TYR A 1 105 ? -1.281 -15.483 -1.748 1.00 86.69 105 TYR A C 1
ATOM 831 O O . TYR A 1 105 ? -0.300 -15.450 -1.005 1.00 86.69 105 TYR A O 1
ATOM 839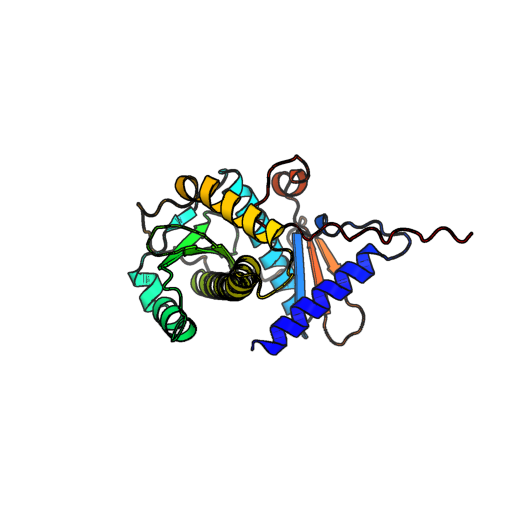 N N . ASP A 1 106 ? -1.473 -16.421 -2.674 1.00 79.44 106 ASP A N 1
ATOM 840 C CA . ASP A 1 106 ? -0.572 -17.551 -2.909 1.00 79.44 106 ASP A CA 1
ATOM 841 C C . ASP A 1 106 ? 0.636 -17.110 -3.750 1.00 79.44 106 ASP A C 1
ATOM 843 O O . ASP A 1 106 ? 0.656 -17.229 -4.974 1.00 79.44 106 ASP A O 1
ATOM 847 N N . ALA A 1 107 ? 1.606 -16.487 -3.082 1.00 77.69 107 ALA A N 1
ATOM 848 C CA . ALA A 1 107 ? 2.883 -16.071 -3.648 1.00 77.69 107 ALA A CA 1
ATOM 849 C C . ALA A 1 107 ? 3.958 -16.018 -2.552 1.00 77.69 107 ALA A C 1
ATOM 851 O O . ALA A 1 107 ? 3.647 -15.821 -1.375 1.00 77.69 107 ALA A O 1
ATOM 852 N N . ASP A 1 108 ? 5.232 -16.039 -2.949 1.00 82.38 108 ASP A N 1
ATOM 853 C CA . ASP A 1 108 ? 6.396 -15.874 -2.053 1.00 82.38 108 ASP A CA 1
ATOM 854 C C . ASP A 1 108 ? 6.545 -14.440 -1.484 1.00 82.38 108 ASP A C 1
ATOM 856 O O . ASP A 1 108 ? 7.604 -14.021 -1.011 1.00 82.38 108 ASP A O 1
ATOM 860 N N . ILE A 1 109 ? 5.487 -13.631 -1.570 1.00 87.69 109 ILE A N 1
ATOM 861 C CA . ILE A 1 109 ? 5.440 -12.234 -1.150 1.00 87.69 109 ILE A CA 1
ATOM 862 C C . ILE A 1 109 ? 4.223 -12.057 -0.247 1.00 87.69 109 ILE A C 1
ATOM 864 O O . ILE A 1 109 ? 3.081 -12.287 -0.644 1.00 87.69 109 ILE A O 1
ATOM 868 N N . ALA A 1 110 ? 4.463 -11.573 0.967 1.00 92.38 110 ALA A N 1
ATOM 869 C CA . ALA A 1 110 ? 3.411 -11.142 1.864 1.00 92.38 110 ALA A CA 1
ATOM 870 C C . ALA A 1 110 ? 2.837 -9.801 1.396 1.00 92.38 110 ALA A C 1
ATOM 872 O O . ALA A 1 110 ? 3.583 -8.843 1.190 1.00 92.38 110 ALA A O 1
ATOM 873 N N . VAL A 1 111 ? 1.508 -9.716 1.310 1.00 95.25 111 VAL A N 1
ATOM 874 C CA . VAL A 1 111 ? 0.775 -8.468 1.061 1.00 95.25 111 VAL A CA 1
ATOM 875 C C . VAL A 1 111 ? -0.053 -8.123 2.293 1.00 95.25 111 VAL A C 1
ATOM 877 O O . VAL A 1 111 ? -0.832 -8.942 2.786 1.00 95.25 111 VAL A O 1
ATOM 880 N N . VAL A 1 112 ? 0.131 -6.909 2.808 1.00 97.19 112 VAL A N 1
ATOM 881 C CA . VAL A 1 112 ? -0.508 -6.413 4.029 1.00 97.19 112 VAL A CA 1
ATOM 882 C C . VAL A 1 112 ? -1.275 -5.126 3.749 1.00 97.19 112 VAL A C 1
ATOM 884 O O . VAL A 1 112 ? -0.803 -4.226 3.058 1.00 97.19 112 VAL A O 1
ATOM 887 N N . ILE A 1 113 ? -2.456 -5.027 4.350 1.00 97.75 113 ILE A N 1
ATOM 888 C CA . ILE A 1 113 ? -3.298 -3.837 4.396 1.00 97.75 113 ILE A CA 1
ATOM 889 C C . ILE A 1 113 ? -3.182 -3.228 5.791 1.00 97.75 113 ILE A C 1
ATOM 891 O O . ILE A 1 113 ? -3.371 -3.911 6.797 1.00 97.75 113 ILE A O 1
ATOM 895 N N . CYS A 1 114 ? -2.928 -1.925 5.868 1.00 97.44 114 CYS A N 1
ATOM 896 C CA . CYS A 1 114 ? -3.059 -1.146 7.092 1.00 97.44 114 CYS A CA 1
ATOM 897 C C . CYS A 1 114 ? -4.254 -0.202 6.953 1.00 97.44 114 CYS A C 1
ATOM 899 O O . CYS A 1 114 ? -4.216 0.720 6.139 1.00 97.44 114 CYS A O 1
ATOM 901 N N . LYS A 1 115 ? -5.304 -0.402 7.756 1.00 96.25 115 LYS A N 1
ATOM 902 C CA . LYS A 1 115 ? -6.437 0.534 7.817 1.00 96.25 115 LYS A CA 1
ATOM 903 C C . LYS A 1 115 ? -6.195 1.561 8.905 1.00 96.25 115 LYS A C 1
ATOM 905 O O . LYS A 1 115 ? -5.759 1.217 10.004 1.00 96.25 115 LYS A O 1
ATOM 910 N N . SER A 1 116 ? -6.570 2.804 8.638 1.00 94.94 116 SER A N 1
ATOM 911 C CA . SER A 1 116 ? -6.748 3.822 9.663 1.00 94.94 116 SER A CA 1
ATOM 912 C C . SER A 1 116 ? -8.086 4.524 9.532 1.00 94.94 116 SER A C 1
ATOM 914 O O . SER A 1 116 ? -8.484 4.896 8.436 1.00 94.94 116 SER A O 1
ATOM 916 N N . GLU A 1 117 ? -8.758 4.765 10.649 1.00 94.00 117 GLU A N 1
ATOM 917 C CA . GLU A 1 117 ? -10.076 5.404 10.704 1.00 94.00 117 GLU A CA 1
ATOM 918 C C . GLU A 1 117 ? -10.235 6.228 11.984 1.00 94.00 117 GLU A C 1
ATOM 920 O O . GLU A 1 117 ? -9.469 6.085 12.946 1.00 94.00 117 GLU A O 1
ATOM 925 N N . THR A 1 118 ? -11.230 7.115 12.016 1.00 91.12 118 THR A N 1
ATOM 926 C CA . THR A 1 118 ? -11.578 7.832 13.249 1.00 91.12 118 THR A CA 1
ATOM 927 C C . THR A 1 118 ? -12.061 6.854 14.325 1.00 91.12 118 THR A C 1
ATOM 929 O O . THR A 1 118 ? -12.385 5.697 14.061 1.00 91.12 118 THR A O 1
ATOM 932 N N . ARG A 1 119 ? -12.160 7.303 15.581 1.00 87.56 119 ARG A N 1
ATOM 933 C CA . ARG A 1 119 ? -12.693 6.457 16.669 1.00 87.56 119 ARG A CA 1
ATOM 934 C C . ARG A 1 119 ? -14.127 5.981 16.421 1.00 87.56 119 ARG A C 1
ATOM 936 O O . ARG A 1 119 ? -14.515 4.965 16.988 1.00 87.56 119 ARG A O 1
ATOM 943 N N . GLN A 1 120 ? -14.877 6.716 15.606 1.00 87.94 120 GLN A N 1
ATOM 944 C CA . GLN A 1 120 ? -16.238 6.411 15.181 1.00 87.94 120 GLN A CA 1
ATOM 945 C C . GLN A 1 120 ? -16.288 5.480 13.954 1.00 87.94 120 GLN A C 1
ATOM 947 O O . GLN A 1 120 ? -17.378 5.193 13.475 1.00 87.94 120 GLN A O 1
ATOM 952 N N . GLY A 1 121 ? -15.141 5.027 13.432 1.00 86.50 121 GLY A N 1
ATOM 953 C CA . GLY A 1 121 ? -15.075 4.193 12.227 1.00 86.50 121 GLY A CA 1
ATOM 954 C C . GLY A 1 121 ? -15.320 4.967 10.928 1.00 86.50 121 GLY A C 1
ATOM 955 O O . GLY A 1 121 ? -15.705 4.382 9.922 1.00 86.50 121 GLY A O 1
ATOM 956 N N . GLN A 1 122 ? -15.143 6.290 10.946 1.00 86.44 122 GLN A N 1
ATOM 957 C CA . GLN A 1 122 ? -15.359 7.149 9.782 1.00 86.44 122 GLN A CA 1
ATOM 958 C C . GLN A 1 122 ? -14.043 7.464 9.071 1.00 86.44 122 GLN A C 1
ATOM 960 O O . GLN A 1 122 ? -12.952 7.291 9.620 1.00 86.44 122 GLN A O 1
ATOM 965 N N . GLU A 1 123 ? -14.177 7.959 7.841 1.00 88.31 123 GLU A N 1
ATOM 966 C CA . GLU A 1 123 ? -13.067 8.357 6.967 1.00 88.31 123 GLU A CA 1
ATOM 967 C C . GLU A 1 123 ? -11.929 7.322 6.894 1.00 88.31 123 GLU A C 1
ATOM 969 O O . GLU A 1 123 ? -10.779 7.672 7.175 1.00 88.31 123 GLU A O 1
ATOM 974 N N . PRO A 1 124 ? -12.214 6.042 6.589 1.00 92.56 124 PRO A N 1
ATOM 975 C CA . PRO A 1 124 ? -11.183 5.027 6.474 1.00 92.56 124 PRO A CA 1
ATOM 976 C C . PRO A 1 124 ? -10.193 5.394 5.369 1.00 92.56 124 PRO A C 1
ATOM 978 O O . PRO A 1 124 ? -10.571 5.836 4.286 1.00 92.56 124 PRO A O 1
ATOM 981 N N . ILE A 1 125 ? -8.920 5.158 5.651 1.00 92.75 125 ILE A N 1
ATOM 982 C CA . ILE A 1 125 ? -7.834 5.153 4.678 1.00 92.75 125 ILE A CA 1
ATOM 983 C C . ILE A 1 125 ? -7.108 3.824 4.773 1.00 92.75 125 ILE A C 1
ATOM 985 O O . ILE A 1 125 ? -6.986 3.251 5.860 1.00 92.75 125 ILE A O 1
ATOM 989 N N . LEU A 1 126 ? -6.617 3.360 3.635 1.00 94.75 126 LEU A N 1
ATOM 990 C CA . LEU A 1 126 ? -5.827 2.148 3.527 1.00 94.75 126 LEU A CA 1
ATOM 991 C C . LEU A 1 126 ? -4.428 2.515 3.044 1.00 94.75 126 LEU A C 1
ATOM 993 O O . LEU A 1 126 ? -4.271 3.369 2.172 1.00 94.75 126 LEU A O 1
ATOM 997 N N . GLY A 1 127 ? -3.430 1.875 3.632 1.00 95.12 127 GLY A N 1
ATOM 998 C CA . GLY A 1 127 ? -2.103 1.744 3.052 1.00 95.12 127 GLY A CA 1
ATOM 999 C C . GLY A 1 127 ? -1.853 0.288 2.709 1.00 95.12 127 GLY A C 1
ATOM 1000 O O . GLY A 1 127 ? -2.324 -0.606 3.420 1.00 95.12 127 GLY A O 1
ATOM 1001 N N . PHE A 1 128 ? -1.106 0.069 1.638 1.00 95.88 128 PHE A N 1
ATOM 1002 C CA . PHE A 1 128 ? -0.775 -1.255 1.139 1.00 95.88 128 PHE A CA 1
ATOM 1003 C C . PHE A 1 128 ? 0.734 -1.458 1.208 1.00 95.88 128 PHE A C 1
ATOM 1005 O O . PHE A 1 128 ? 1.512 -0.502 1.228 1.00 95.88 128 PHE A O 1
ATOM 1012 N N . GLY A 1 129 ? 1.143 -2.705 1.386 1.00 95.25 129 GLY A N 1
ATOM 1013 C CA . GLY A 1 129 ? 2.550 -3.034 1.458 1.00 95.25 129 GLY A CA 1
ATOM 1014 C C . GLY A 1 129 ? 2.802 -4.474 1.077 1.00 95.25 129 GLY A C 1
ATOM 1015 O O . GLY A 1 129 ? 2.196 -5.379 1.647 1.00 95.25 129 GLY A O 1
ATOM 1016 N N . ALA A 1 130 ? 3.751 -4.668 0.173 1.00 93.94 130 ALA A N 1
ATOM 1017 C CA . ALA A 1 130 ? 4.317 -5.961 -0.160 1.00 93.94 130 ALA A CA 1
ATOM 1018 C C . ALA A 1 130 ? 5.786 -6.076 0.265 1.00 93.94 130 ALA A C 1
ATOM 1020 O O . ALA A 1 130 ? 6.564 -5.116 0.169 1.00 93.94 130 ALA A O 1
ATOM 1021 N N . ALA A 1 131 ? 6.160 -7.258 0.752 1.00 92.44 131 ALA A N 1
ATOM 1022 C CA . ALA A 1 131 ? 7.541 -7.648 1.023 1.00 92.44 131 ALA A CA 1
ATOM 1023 C C . ALA A 1 131 ? 7.652 -9.175 1.170 1.00 92.44 131 ALA A C 1
ATOM 1025 O O . ALA A 1 131 ? 6.648 -9.872 1.261 1.00 92.44 131 ALA A O 1
ATOM 1026 N N . THR A 1 132 ? 8.871 -9.702 1.263 1.00 89.69 132 THR A N 1
ATOM 1027 C CA . THR A 1 132 ? 9.101 -11.134 1.526 1.00 89.69 132 THR A CA 1
ATOM 1028 C C . THR A 1 132 ? 8.808 -11.550 2.968 1.00 89.69 132 THR A C 1
ATOM 1030 O O . THR A 1 132 ? 8.729 -12.736 3.237 1.00 89.69 132 THR A O 1
ATOM 1033 N N . SER A 1 133 ? 8.652 -10.608 3.906 1.00 91.62 133 SER A N 1
ATOM 1034 C CA . SER A 1 133 ? 8.233 -10.889 5.286 1.00 91.62 133 SER A CA 1
ATOM 1035 C C . SER A 1 133 ? 6.950 -10.133 5.620 1.00 91.62 133 SER A C 1
ATOM 1037 O O . SER A 1 133 ? 6.735 -9.009 5.146 1.00 91.62 133 SER A O 1
ATOM 1039 N N . VAL A 1 134 ? 6.104 -10.709 6.480 1.00 93.50 134 VAL A N 1
ATOM 1040 C CA . VAL A 1 134 ? 4.850 -10.050 6.886 1.00 93.50 134 VAL A CA 1
ATOM 1041 C C . VAL A 1 134 ? 5.143 -8.776 7.680 1.00 93.50 134 VAL A C 1
ATOM 1043 O O . VAL A 1 134 ? 4.465 -7.761 7.513 1.00 93.50 134 VAL A O 1
ATOM 1046 N N . ALA A 1 135 ? 6.196 -8.786 8.502 1.00 93.56 135 ALA A N 1
ATOM 1047 C CA . ALA A 1 135 ? 6.616 -7.619 9.269 1.00 93.56 135 ALA A CA 1
ATOM 1048 C C . ALA A 1 135 ? 7.046 -6.443 8.374 1.00 93.56 135 ALA A C 1
ATOM 1050 O O . ALA A 1 135 ? 6.658 -5.302 8.639 1.00 93.56 135 ALA A O 1
ATOM 1051 N N . ASP A 1 136 ? 7.816 -6.689 7.311 1.00 93.50 136 ASP A N 1
ATOM 1052 C CA . ASP A 1 136 ? 8.245 -5.622 6.400 1.00 93.50 136 ASP A CA 1
ATOM 1053 C C . ASP A 1 136 ? 7.099 -5.123 5.521 1.00 93.50 136 ASP A C 1
ATOM 1055 O O . ASP A 1 136 ? 6.939 -3.909 5.367 1.00 93.50 136 ASP A O 1
ATOM 1059 N N . ALA A 1 137 ? 6.240 -6.026 5.043 1.00 95.19 137 ALA A N 1
ATOM 1060 C CA . ALA A 1 137 ? 5.013 -5.666 4.338 1.00 95.19 137 ALA A CA 1
ATOM 1061 C C . ALA A 1 137 ? 4.117 -4.768 5.213 1.00 95.19 137 ALA A C 1
ATOM 1063 O O . ALA A 1 137 ? 3.666 -3.707 4.778 1.00 95.19 137 ALA A O 1
ATOM 1064 N N . ALA A 1 138 ? 3.947 -5.109 6.495 1.00 96.38 138 ALA A N 1
ATOM 1065 C CA . ALA A 1 138 ? 3.191 -4.298 7.446 1.00 96.38 138 ALA A CA 1
ATOM 1066 C C . ALA A 1 138 ? 3.836 -2.929 7.716 1.00 96.38 138 ALA A C 1
ATOM 1068 O O . ALA A 1 138 ? 3.127 -1.928 7.855 1.00 96.38 138 ALA A O 1
ATOM 1069 N N . ARG A 1 139 ? 5.173 -2.837 7.749 1.00 95.25 139 ARG A N 1
ATOM 1070 C CA . ARG A 1 139 ? 5.886 -1.549 7.841 1.00 95.25 139 ARG A CA 1
ATOM 1071 C C . ARG A 1 139 ? 5.671 -0.694 6.595 1.00 95.25 139 ARG A C 1
ATOM 1073 O O . ARG A 1 139 ? 5.467 0.514 6.734 1.00 95.25 139 ARG A O 1
ATOM 1080 N N . HIS A 1 140 ? 5.699 -1.295 5.405 1.00 94.06 140 HIS A N 1
ATOM 1081 C CA . HIS A 1 140 ? 5.384 -0.610 4.151 1.00 94.06 140 HIS A CA 1
ATOM 1082 C C . HIS A 1 140 ? 3.948 -0.075 4.175 1.00 94.06 140 HIS A C 1
ATOM 1084 O O . HIS A 1 140 ? 3.770 1.140 4.082 1.00 94.06 140 HIS A O 1
ATOM 1090 N N . ALA A 1 141 ? 2.967 -0.934 4.464 1.00 96.44 141 ALA A N 1
ATOM 1091 C CA . ALA A 1 141 ? 1.553 -0.574 4.553 1.00 96.44 141 ALA A CA 1
ATOM 1092 C C . ALA A 1 141 ? 1.282 0.529 5.585 1.00 96.44 141 ALA A C 1
ATOM 1094 O O . ALA A 1 141 ? 0.574 1.497 5.308 1.00 96.44 141 ALA A O 1
ATOM 1095 N N . CYS A 1 142 ? 1.890 0.428 6.771 1.00 95.06 142 CYS A N 1
ATOM 1096 C CA . CYS A 1 142 ? 1.812 1.446 7.821 1.00 95.06 142 CYS A CA 1
ATOM 1097 C C . CYS A 1 142 ? 2.290 2.810 7.316 1.00 95.06 142 CYS A C 1
ATOM 1099 O O . CYS A 1 142 ? 1.647 3.836 7.534 1.00 95.06 142 CYS A O 1
ATOM 1101 N N . ARG A 1 143 ? 3.425 2.826 6.617 1.00 91.25 143 ARG A N 1
ATOM 1102 C CA . ARG A 1 143 ? 4.010 4.056 6.104 1.00 91.25 143 ARG A CA 1
ATOM 1103 C C . ARG A 1 143 ? 3.173 4.671 4.985 1.00 91.25 143 ARG A C 1
ATOM 1105 O O . ARG A 1 143 ? 3.019 5.889 4.974 1.00 91.25 143 ARG A O 1
ATOM 1112 N N . GLU A 1 144 ? 2.640 3.863 4.074 1.00 91.06 144 GLU A N 1
ATOM 1113 C CA . GLU A 1 144 ? 1.728 4.345 3.029 1.00 91.06 144 GLU A CA 1
ATOM 1114 C C . GLU A 1 144 ? 0.460 4.945 3.625 1.00 91.06 144 GLU A C 1
ATOM 1116 O O . GLU A 1 144 ? 0.079 6.066 3.288 1.00 91.06 144 GLU A O 1
ATOM 1121 N N . MET A 1 145 ? -0.135 4.246 4.591 1.00 93.81 145 MET A N 1
ATOM 1122 C CA . MET A 1 145 ? -1.310 4.720 5.310 1.00 93.81 145 MET A CA 1
ATOM 1123 C C . MET A 1 145 ? -1.031 6.069 5.985 1.00 93.81 145 MET A C 1
ATOM 1125 O O . MET A 1 145 ? -1.827 6.994 5.850 1.00 93.81 145 MET A O 1
ATOM 1129 N N . LEU A 1 146 ? 0.120 6.230 6.647 1.00 90.12 146 LEU A N 1
ATOM 1130 C CA . LEU A 1 146 ? 0.499 7.496 7.283 1.00 90.12 146 LEU A CA 1
ATOM 1131 C C . LEU A 1 146 ? 0.689 8.639 6.274 1.00 90.12 146 LEU A C 1
ATOM 1133 O O . LEU A 1 146 ? 0.323 9.772 6.575 1.00 90.12 146 LEU A O 1
ATOM 1137 N N . LEU A 1 147 ? 1.225 8.366 5.079 1.00 86.00 147 LEU A N 1
ATOM 1138 C CA . LEU A 1 147 ? 1.308 9.369 4.008 1.00 86.00 147 LEU A CA 1
ATOM 1139 C C . LEU A 1 147 ? -0.090 9.818 3.562 1.00 86.00 147 LEU A C 1
ATOM 1141 O O . LEU A 1 147 ? -0.325 11.012 3.386 1.00 86.00 147 LEU A O 1
ATOM 1145 N N . MET A 1 148 ? -1.039 8.887 3.445 1.00 85.44 148 MET A N 1
ATOM 1146 C CA . MET A 1 148 ? -2.434 9.224 3.136 1.00 85.44 148 MET A CA 1
ATOM 1147 C C . MET A 1 148 ? -3.092 10.024 4.259 1.00 85.44 148 MET A C 1
ATOM 1149 O O . MET A 1 148 ? -3.857 10.950 4.008 1.00 85.44 148 MET A O 1
ATOM 1153 N N . GLU A 1 149 ? -2.739 9.725 5.503 1.00 87.56 149 GLU A N 1
ATOM 1154 C CA . GLU A 1 149 ? -3.206 10.440 6.684 1.00 87.56 149 GLU A CA 1
ATOM 1155 C C . GLU A 1 149 ? -2.754 11.908 6.702 1.00 87.56 149 GLU A C 1
ATOM 1157 O O . GLU A 1 149 ? -3.522 12.788 7.089 1.00 87.56 149 GLU A O 1
ATOM 1162 N N . VAL A 1 150 ? -1.535 12.187 6.228 1.00 81.31 150 VAL A N 1
ATOM 1163 C CA . VAL A 1 150 ? -1.049 13.558 6.011 1.00 81.31 150 VAL A CA 1
ATOM 1164 C C . VAL A 1 150 ? -1.837 14.236 4.889 1.00 81.31 150 VAL A C 1
ATOM 1166 O O . VAL A 1 150 ? -2.266 15.377 5.054 1.00 81.31 150 VAL A O 1
ATOM 1169 N N . ASN A 1 151 ? -2.121 13.532 3.789 1.00 77.00 151 ASN A N 1
ATOM 1170 C CA . ASN A 1 151 ? -2.930 14.080 2.694 1.00 77.00 151 ASN A CA 1
ATOM 1171 C C . ASN A 1 151 ? -4.365 14.432 3.139 1.00 77.00 151 ASN A C 1
ATOM 1173 O O . ASN A 1 151 ? -4.919 15.432 2.678 1.00 77.00 151 ASN A O 1
ATOM 1177 N N . LEU A 1 152 ? -4.947 13.693 4.094 1.00 77.31 152 LEU A N 1
ATOM 1178 C CA . LEU A 1 152 ? -6.244 14.042 4.693 1.00 77.31 152 LEU A CA 1
ATOM 1179 C C . LEU A 1 152 ? -6.227 15.388 5.429 1.00 77.31 152 LEU A C 1
ATOM 1181 O O . LEU A 1 152 ? -7.255 16.054 5.508 1.00 77.31 152 LEU A O 1
ATOM 1185 N N . GLN A 1 153 ? -5.088 15.826 5.968 1.00 71.62 153 GLN A N 1
ATOM 1186 C CA . GLN A 1 153 ? -5.008 17.152 6.590 1.00 71.62 153 GLN A CA 1
ATOM 1187 C C . GLN A 1 153 ? -5.198 18.260 5.544 1.00 71.62 153 GLN A C 1
ATOM 1189 O O . GLN A 1 153 ? -5.838 19.271 5.834 1.00 71.62 153 GLN A O 1
ATOM 1194 N N . GLY A 1 154 ? -4.730 18.033 4.311 1.00 67.56 154 GLY A N 1
ATOM 1195 C CA . GLY A 1 154 ? -5.023 18.892 3.161 1.00 67.56 154 GLY A CA 1
ATOM 1196 C C . GLY A 1 154 ? -6.515 18.926 2.815 1.00 67.56 154 GLY A C 1
ATOM 1197 O O . GLY A 1 154 ? -7.050 20.003 2.562 1.00 67.56 154 GLY A O 1
ATOM 1198 N N . LEU A 1 155 ? -7.204 17.779 2.897 1.00 70.38 155 LEU A N 1
ATOM 1199 C CA . LEU A 1 155 ? -8.663 17.681 2.739 1.00 70.38 155 LEU A CA 1
ATOM 1200 C C . LEU A 1 155 ? -9.415 18.498 3.798 1.00 70.38 155 LEU A C 1
ATOM 1202 O O . LEU A 1 155 ? -10.341 19.235 3.465 1.00 70.38 155 LEU A O 1
ATOM 1206 N N . VAL A 1 156 ? -9.007 18.405 5.065 1.00 72.88 156 VAL A N 1
ATOM 1207 C CA . V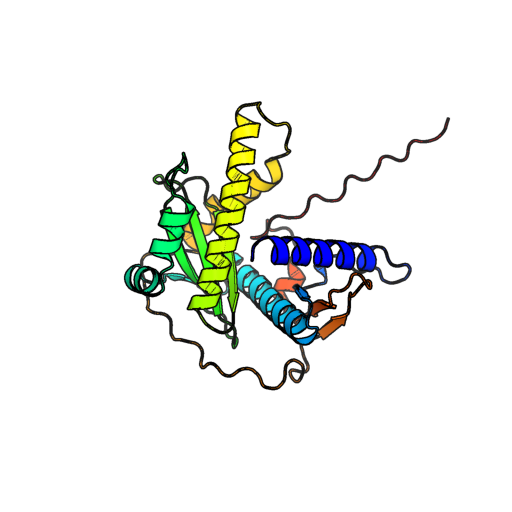AL A 1 156 ? -9.598 19.203 6.153 1.00 72.88 156 VAL A CA 1
ATOM 1208 C C . VAL A 1 156 ? -9.388 20.699 5.908 1.00 72.88 156 VAL A C 1
ATOM 1210 O O . VAL A 1 156 ? -10.322 21.478 6.083 1.00 72.88 156 VAL A O 1
ATOM 1213 N N . GLY A 1 157 ? -8.193 21.096 5.456 1.00 71.56 157 GLY A N 1
ATOM 1214 C CA . GLY A 1 157 ? -7.907 22.474 5.054 1.00 71.56 157 GLY A CA 1
ATOM 1215 C C . GLY A 1 157 ? -8.814 22.954 3.919 1.00 71.56 157 GLY A C 1
ATOM 1216 O O . GLY A 1 157 ? -9.391 24.035 4.019 1.00 71.56 157 GLY A O 1
ATOM 1217 N N . SER A 1 158 ? -9.015 22.130 2.890 1.00 73.94 158 SER A N 1
ATOM 1218 C CA . SER A 1 158 ? -9.878 22.478 1.757 1.00 73.94 158 SER A CA 1
ATOM 1219 C C . SER A 1 158 ? -11.349 22.605 2.156 1.00 73.94 158 SER A C 1
ATOM 1221 O O . SER A 1 158 ? -11.981 23.618 1.866 1.00 73.94 158 SER A O 1
ATOM 1223 N N . ARG A 1 159 ? -11.884 21.652 2.934 1.00 77.56 159 ARG A N 1
ATOM 1224 C CA . ARG A 1 159 ? -13.261 21.714 3.468 1.00 77.56 159 ARG A CA 1
ATOM 1225 C C . ARG A 1 159 ? -13.508 22.939 4.350 1.00 77.56 159 ARG A C 1
ATOM 1227 O O . ARG A 1 159 ? -14.628 23.435 4.415 1.00 77.56 159 ARG A O 1
ATOM 1234 N N . ALA A 1 160 ? -12.472 23.420 5.033 1.00 76.06 160 ALA A N 1
ATOM 1235 C CA . ALA A 1 160 ? -12.520 24.637 5.834 1.00 76.06 160 ALA A CA 1
ATOM 1236 C C . ALA A 1 160 ? -12.360 25.928 5.003 1.00 76.06 160 ALA A C 1
ATOM 1238 O O . ALA A 1 160 ? -12.338 27.013 5.582 1.00 76.06 160 ALA A O 1
ATOM 1239 N N . GLY A 1 161 ? -12.232 25.831 3.674 1.00 76.25 161 GLY A N 1
ATOM 1240 C CA . GLY A 1 161 ? -12.005 26.967 2.776 1.00 76.25 161 GLY A CA 1
ATOM 1241 C C . GLY A 1 161 ? -10.601 27.570 2.881 1.00 76.25 161 GLY A C 1
ATOM 1242 O O . GLY A 1 161 ? -10.405 28.725 2.519 1.00 76.25 161 GLY A O 1
ATOM 1243 N N . ILE A 1 162 ? -9.632 26.823 3.423 1.00 78.56 162 ILE A N 1
ATOM 1244 C CA . ILE A 1 162 ? -8.245 27.276 3.619 1.00 78.56 162 ILE A CA 1
ATOM 1245 C C . ILE A 1 162 ? -7.387 26.965 2.382 1.00 78.56 162 ILE A C 1
ATOM 1247 O O . ILE A 1 162 ? -6.386 27.639 2.146 1.00 78.56 162 ILE A O 1
ATOM 1251 N N . THR A 1 163 ? -7.754 25.948 1.593 1.00 75.38 163 THR A N 1
ATOM 1252 C CA . THR A 1 163 ? -7.020 25.535 0.386 1.00 75.38 163 THR A CA 1
ATOM 1253 C C . THR A 1 163 ? -7.966 25.206 -0.775 1.00 75.38 163 THR A C 1
ATOM 1255 O O . THR A 1 163 ? -9.013 24.593 -0.576 1.00 75.38 163 THR A O 1
ATOM 1258 N N . ASP A 1 164 ? -7.560 25.530 -2.004 1.00 75.50 164 ASP A N 1
ATOM 1259 C CA . ASP A 1 164 ? -8.328 25.245 -3.234 1.00 75.50 164 ASP A CA 1
ATOM 1260 C C . ASP A 1 164 ? -7.979 23.881 -3.864 1.00 75.50 164 ASP A C 1
ATOM 1262 O O . ASP A 1 164 ? -8.136 23.665 -5.064 1.00 75.50 164 ASP A O 1
ATOM 1266 N N . LEU A 1 165 ? -7.445 22.945 -3.073 1.00 76.38 165 LEU A N 1
ATOM 1267 C CA . LEU A 1 165 ? -7.091 21.616 -3.575 1.00 76.38 165 LEU A CA 1
ATOM 1268 C C . LEU A 1 165 ? -8.359 20.853 -3.984 1.00 76.38 165 LEU A C 1
ATOM 1270 O O . LEU A 1 165 ? -9.295 20.746 -3.194 1.00 76.38 165 LEU A O 1
ATOM 1274 N N . ASP A 1 166 ? -8.381 20.266 -5.186 1.00 77.19 166 ASP A N 1
ATOM 1275 C CA . ASP A 1 166 ? -9.463 19.353 -5.566 1.00 77.19 166 ASP A CA 1
ATOM 1276 C C . ASP A 1 166 ? -9.346 18.047 -4.779 1.00 77.19 166 ASP A C 1
ATOM 1278 O O . ASP A 1 166 ? -8.482 17.202 -5.021 1.00 77.19 166 ASP A O 1
ATOM 1282 N N . VAL A 1 167 ? -10.248 17.886 -3.822 1.00 77.38 167 VAL A N 1
ATOM 1283 C CA . VAL A 1 167 ? -10.262 16.762 -2.891 1.00 77.38 167 VAL A CA 1
ATOM 1284 C C . VAL A 1 167 ? -11.250 15.660 -3.269 1.00 77.38 167 VAL A C 1
ATOM 1286 O O . VAL A 1 167 ? -11.208 14.573 -2.690 1.00 77.38 167 VAL A O 1
ATOM 1289 N N . ARG A 1 168 ? -12.093 15.884 -4.285 1.00 80.44 168 ARG A N 1
ATOM 1290 C CA . ARG A 1 168 ? -13.122 14.927 -4.730 1.00 80.44 168 ARG A CA 1
ATOM 1291 C C . ARG A 1 168 ? -12.561 13.543 -5.088 1.00 80.44 168 ARG A C 1
ATOM 1293 O O . ARG A 1 168 ? -13.251 12.550 -4.852 1.00 80.44 168 ARG A O 1
ATOM 1300 N N . PRO A 1 169 ? -11.351 13.398 -5.674 1.00 78.62 169 PRO A N 1
ATOM 1301 C CA . PRO A 1 169 ? -10.766 12.075 -5.901 1.00 78.62 169 PRO A CA 1
ATOM 1302 C C . PRO A 1 169 ? -10.508 11.307 -4.600 1.00 78.62 169 PRO A C 1
ATOM 1304 O O . PRO A 1 169 ? -10.772 10.109 -4.537 1.00 78.62 169 PRO A O 1
ATOM 1307 N N . VAL A 1 170 ? -10.036 11.997 -3.558 1.00 79.56 170 VAL A N 1
ATOM 1308 C CA . VAL A 1 170 ? -9.757 11.398 -2.247 1.00 79.56 170 VAL A CA 1
ATOM 1309 C C . VAL A 1 170 ? -11.063 11.024 -1.548 1.00 79.56 170 VAL A C 1
ATOM 1311 O O . VAL A 1 170 ? -11.180 9.917 -1.031 1.00 79.56 170 VAL A O 1
ATOM 1314 N N . GLU A 1 171 ? -12.070 11.900 -1.589 1.00 83.88 171 GLU A N 1
ATOM 1315 C CA . GLU A 1 171 ? -13.388 11.636 -0.996 1.00 83.88 171 GLU A CA 1
ATOM 1316 C C . GLU A 1 171 ? -14.066 10.408 -1.614 1.00 83.88 171 GLU A C 1
ATOM 1318 O O . GLU A 1 171 ? -14.514 9.533 -0.876 1.00 83.88 171 GLU A O 1
ATOM 1323 N N . ARG A 1 172 ? -14.030 10.261 -2.946 1.00 84.44 172 ARG A N 1
ATOM 1324 C CA . ARG A 1 172 ? -14.570 9.073 -3.634 1.00 84.44 172 ARG A CA 1
ATOM 1325 C C . ARG A 1 172 ? -13.907 7.770 -3.189 1.00 84.44 172 ARG A C 1
ATOM 1327 O O . ARG A 1 172 ? -14.577 6.749 -3.057 1.00 84.44 172 ARG A O 1
ATOM 1334 N N . VAL A 1 173 ? -12.595 7.786 -2.956 1.00 83.69 173 VAL A N 1
ATOM 1335 C CA . VAL A 1 173 ? -11.874 6.601 -2.466 1.00 83.69 173 VAL A CA 1
ATOM 1336 C C . VAL A 1 173 ? -12.247 6.291 -1.017 1.00 83.69 173 VAL A C 1
ATOM 1338 O O . VAL A 1 173 ? -12.468 5.129 -0.683 1.00 83.69 173 VAL A O 1
ATOM 1341 N N . ILE A 1 174 ? -12.387 7.310 -0.166 1.00 87.81 174 ILE A N 1
ATOM 1342 C CA . ILE A 1 174 ? -12.856 7.131 1.214 1.00 87.81 174 ILE A CA 1
ATOM 1343 C C . ILE A 1 174 ? -14.263 6.521 1.231 1.00 87.81 174 ILE A C 1
ATOM 1345 O O . ILE A 1 174 ? -14.501 5.573 1.975 1.00 87.81 174 ILE A O 1
ATOM 1349 N N . GLU A 1 175 ? -15.183 7.021 0.406 1.00 89.38 175 GLU A N 1
ATOM 1350 C CA . GLU A 1 175 ? -16.545 6.484 0.273 1.00 89.38 175 GLU A CA 1
ATOM 1351 C C . GLU A 1 175 ? -16.542 5.023 -0.199 1.00 89.38 175 GLU A C 1
ATOM 1353 O O . GLU A 1 175 ? -17.259 4.177 0.349 1.00 89.38 175 GLU A O 1
ATOM 1358 N N . ALA A 1 176 ? -15.685 4.696 -1.170 1.00 88.31 176 ALA A N 1
ATOM 1359 C CA . ALA A 1 176 ? -15.494 3.323 -1.618 1.00 88.31 176 ALA A CA 1
ATOM 1360 C C . ALA A 1 176 ? -14.994 2.434 -0.466 1.00 88.31 176 ALA A C 1
ATOM 1362 O O . ALA A 1 176 ? -15.563 1.375 -0.203 1.00 88.31 176 ALA A O 1
ATOM 1363 N N . TYR A 1 177 ? -13.994 2.874 0.301 1.00 92.69 177 TYR A N 1
ATOM 1364 C CA . TYR A 1 177 ? -13.520 2.130 1.470 1.00 92.69 177 TYR A CA 1
ATOM 1365 C C . TYR A 1 177 ? -14.600 1.968 2.543 1.00 92.69 177 TYR A C 1
ATOM 1367 O O . TYR A 1 177 ? -14.747 0.877 3.088 1.00 92.69 177 TYR A O 1
ATOM 1375 N N . GLN A 1 178 ? -15.395 3.000 2.831 1.00 91.88 178 GLN A N 1
ATOM 1376 C CA . GLN A 1 178 ? -16.513 2.900 3.781 1.00 91.88 178 GLN A CA 1
ATOM 1377 C C . GLN A 1 178 ? -17.528 1.840 3.363 1.00 91.88 178 GLN A C 1
ATOM 1379 O O . GLN A 1 178 ? -18.039 1.107 4.207 1.00 91.88 178 GLN A O 1
ATOM 1384 N N . THR A 1 179 ? -17.783 1.742 2.061 1.00 90.81 179 THR A N 1
ATOM 1385 C CA . THR A 1 179 ? -18.745 0.796 1.495 1.00 90.81 179 THR A CA 1
ATOM 1386 C C . THR A 1 179 ? -18.211 -0.638 1.512 1.00 90.81 179 THR A C 1
ATOM 1388 O O . THR A 1 179 ? -18.936 -1.568 1.861 1.00 90.81 179 THR A O 1
ATOM 1391 N N . HIS A 1 180 ? -16.943 -0.839 1.148 1.00 89.00 180 HIS A N 1
ATOM 1392 C CA . HIS A 1 180 ? -16.387 -2.174 0.912 1.00 89.00 180 HIS A CA 1
ATOM 1393 C C . HIS A 1 180 ? -15.723 -2.799 2.149 1.00 89.00 180 HIS A C 1
ATOM 1395 O O . HIS A 1 180 ? -15.877 -4.000 2.389 1.00 89.00 180 HIS A O 1
ATOM 1401 N N . CYS A 1 181 ? -15.006 -2.012 2.958 1.00 90.88 181 CYS A N 1
ATOM 1402 C CA . CYS A 1 181 ? -14.186 -2.530 4.056 1.00 90.88 181 CYS A CA 1
ATOM 1403 C C . CYS A 1 181 ? -14.953 -3.343 5.110 1.00 90.88 181 CYS A C 1
ATOM 1405 O O . CYS A 1 181 ? -14.398 -4.349 5.539 1.00 90.88 181 CYS A O 1
ATOM 1407 N N . PRO A 1 182 ? -16.192 -3.004 5.529 1.00 89.69 182 PRO A N 1
ATOM 1408 C CA . PRO A 1 182 ? -16.904 -3.807 6.528 1.00 89.69 182 PRO A CA 1
ATOM 1409 C C . PRO A 1 182 ? -17.105 -5.273 6.122 1.00 89.69 182 PRO A C 1
ATOM 1411 O O . PRO A 1 182 ? -17.149 -6.142 6.984 1.00 89.69 182 PRO A O 1
ATOM 1414 N N . ARG A 1 183 ? -17.211 -5.549 4.814 1.00 90.25 183 ARG A N 1
ATOM 1415 C CA . ARG A 1 183 ? -17.313 -6.911 4.272 1.00 90.25 183 ARG A CA 1
ATOM 1416 C C . ARG A 1 183 ? -15.945 -7.561 4.068 1.00 90.25 183 ARG A C 1
ATOM 1418 O O . ARG A 1 183 ? -15.823 -8.771 4.202 1.00 90.25 183 ARG A O 1
ATOM 1425 N N . LEU A 1 184 ? -14.950 -6.770 3.672 1.00 91.88 184 LEU A N 1
ATOM 1426 C CA . LEU A 1 184 ? -13.647 -7.264 3.222 1.00 91.88 184 LEU A CA 1
ATOM 1427 C C . LEU A 1 184 ? -12.585 -7.360 4.327 1.00 91.88 184 LEU A C 1
ATOM 1429 O O . LEU A 1 184 ? -11.575 -8.031 4.132 1.00 91.88 184 LEU A O 1
ATOM 1433 N N . LEU A 1 185 ? -12.781 -6.667 5.450 1.00 91.75 185 LEU A N 1
ATOM 1434 C CA . LEU A 1 185 ? -11.843 -6.581 6.570 1.00 91.75 185 LEU A CA 1
ATOM 1435 C C . LEU A 1 185 ? -12.549 -6.981 7.865 1.00 91.75 185 LEU A C 1
A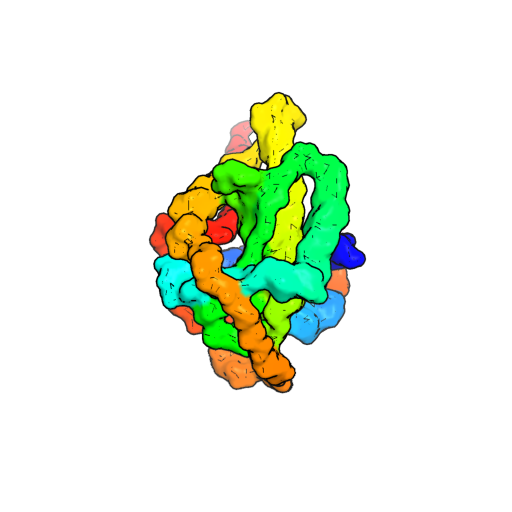TOM 1437 O O . LEU A 1 185 ? -12.939 -6.125 8.663 1.00 91.75 185 LEU A O 1
ATOM 1441 N N . ASP A 1 186 ? -12.718 -8.285 8.060 1.00 85.94 186 ASP A N 1
ATOM 1442 C CA . ASP A 1 186 ? -13.336 -8.835 9.264 1.00 85.94 186 ASP A CA 1
ATOM 1443 C C . ASP A 1 186 ? -12.326 -8.877 10.431 1.00 85.94 186 ASP A C 1
ATOM 1445 O O . ASP A 1 186 ? -11.325 -9.596 10.352 1.00 85.94 186 ASP A O 1
ATOM 1449 N N . PRO A 1 187 ? -12.549 -8.127 11.528 1.00 82.69 187 PRO A N 1
ATOM 1450 C CA . PRO A 1 187 ? -11.669 -8.148 12.692 1.00 82.69 187 PRO A CA 1
ATOM 1451 C C . PRO A 1 187 ? -11.879 -9.367 13.610 1.00 82.69 187 PRO A C 1
ATOM 1453 O O . PRO A 1 187 ? -11.174 -9.482 14.610 1.00 82.69 187 PRO A O 1
ATOM 1456 N N . SER A 1 188 ? -12.859 -10.239 13.339 1.00 82.06 188 SER A N 1
ATOM 1457 C CA . SER A 1 188 ? -13.338 -11.248 14.296 1.00 82.06 188 SER A CA 1
ATOM 1458 C C . SER A 1 188 ? -12.446 -12.486 14.465 1.00 82.06 188 SER A C 1
ATOM 1460 O O . SER A 1 188 ? -12.584 -13.185 15.469 1.00 82.06 188 SER A O 1
ATOM 1462 N N . ASP A 1 189 ? -11.502 -12.727 13.551 1.00 83.00 189 ASP A N 1
ATOM 1463 C CA . ASP A 1 189 ? -10.600 -13.889 13.573 1.00 83.00 189 ASP A CA 1
ATOM 1464 C C . ASP A 1 189 ? -9.122 -13.456 13.465 1.00 83.00 189 ASP A C 1
ATOM 1466 O O . ASP A 1 189 ? -8.512 -13.551 12.394 1.00 83.00 189 ASP A O 1
ATOM 1470 N N . PRO A 1 190 ? -8.536 -12.894 14.543 1.00 87.75 190 PRO A N 1
ATOM 1471 C CA . PRO A 1 190 ? -7.126 -12.533 14.561 1.00 87.75 190 PRO A CA 1
ATOM 1472 C C . PRO A 1 190 ? -6.251 -13.790 14.576 1.00 87.75 190 PRO A C 1
ATOM 1474 O O . PRO A 1 190 ? -6.397 -14.651 15.445 1.00 87.75 190 PRO A O 1
ATOM 1477 N N . ARG A 1 191 ? -5.295 -13.871 13.647 1.00 86.94 191 ARG A N 1
ATOM 1478 C CA . ARG A 1 191 ? -4.368 -15.005 13.531 1.00 86.94 191 ARG A CA 1
ATOM 1479 C C . ARG A 1 191 ? -2.941 -14.525 13.384 1.00 86.94 191 ARG A C 1
ATOM 1481 O O . ARG A 1 191 ? -2.665 -13.642 12.573 1.00 86.94 191 ARG A O 1
ATOM 1488 N N . GLU A 1 192 ? -2.034 -15.112 14.160 1.00 85.31 192 GLU A N 1
ATOM 1489 C CA . GLU A 1 192 ? -0.612 -14.863 13.945 1.00 85.31 192 GLU A CA 1
ATOM 1490 C C . GLU A 1 192 ? -0.234 -15.233 12.507 1.00 85.31 192 GLU A C 1
ATOM 1492 O O . GLU A 1 192 ? -0.765 -16.205 11.960 1.00 85.31 192 GLU A O 1
ATOM 1497 N N . PRO A 1 193 ? 0.614 -14.426 11.857 1.00 84.38 193 PRO A N 1
ATOM 1498 C CA . PRO A 1 193 ? 0.998 -14.711 10.495 1.00 84.38 193 PRO A CA 1
ATOM 1499 C C . PRO A 1 193 ? 1.903 -15.938 10.452 1.00 84.38 193 PRO A C 1
ATOM 1501 O O . PRO A 1 193 ? 2.929 -15.982 11.126 1.00 84.38 193 PRO A O 1
ATOM 1504 N N . ASP A 1 194 ? 1.572 -16.882 9.577 1.00 77.50 194 ASP A N 1
ATOM 1505 C CA . ASP A 1 194 ? 2.549 -17.856 9.105 1.00 77.50 194 ASP A CA 1
ATOM 1506 C C . ASP A 1 194 ? 3.626 -17.073 8.340 1.00 77.50 194 ASP A C 1
ATOM 1508 O O . ASP A 1 194 ? 3.315 -16.457 7.316 1.00 77.50 194 ASP A O 1
ATOM 1512 N N . GLU A 1 195 ? 4.863 -17.008 8.832 1.00 67.12 195 GLU A N 1
ATOM 1513 C CA . GLU A 1 195 ? 5.925 -16.366 8.052 1.00 67.12 195 GLU A CA 1
ATOM 1514 C C . GLU A 1 195 ? 6.071 -17.145 6.735 1.00 67.12 195 GLU A C 1
ATOM 1516 O O . GLU A 1 195 ? 6.229 -18.370 6.783 1.00 67.12 195 GLU A O 1
ATOM 1521 N N . PRO A 1 196 ? 5.976 -16.491 5.561 1.00 61.00 196 PRO A N 1
ATOM 1522 C CA . PRO A 1 196 ? 6.351 -17.157 4.323 1.00 61.00 196 PRO A CA 1
ATOM 1523 C C . PRO A 1 196 ? 7.787 -17.664 4.499 1.00 61.00 196 PRO A C 1
ATOM 1525 O O . PRO A 1 196 ? 8.639 -16.936 5.022 1.00 61.00 196 PRO A O 1
ATOM 1528 N N . GLU A 1 197 ? 8.055 -18.922 4.132 1.00 51.69 197 GLU A N 1
ATOM 1529 C CA . GLU A 1 197 ? 9.431 -19.414 4.099 1.00 51.69 197 GLU A CA 1
ATOM 1530 C C . GLU A 1 197 ? 10.229 -18.407 3.277 1.00 51.69 197 GLU A C 1
ATOM 1532 O O . GLU A 1 197 ? 9.879 -18.118 2.136 1.00 51.69 197 GLU A O 1
ATOM 1537 N N . ALA A 1 198 ? 11.251 -17.805 3.888 1.00 48.22 198 ALA A N 1
ATOM 1538 C CA . ALA A 1 198 ? 12.056 -16.744 3.296 1.00 48.22 198 ALA A CA 1
ATOM 1539 C C . ALA A 1 198 ? 12.965 -17.282 2.174 1.00 48.22 198 ALA A C 1
ATOM 1541 O O . ALA A 1 198 ? 14.164 -17.004 2.137 1.00 48.22 198 ALA A O 1
ATOM 1542 N N . ALA A 1 199 ? 12.412 -18.081 1.267 1.00 47.38 199 ALA A N 1
ATOM 1543 C CA . ALA A 1 199 ? 13.012 -18.377 -0.005 1.00 47.38 199 ALA A CA 1
ATOM 1544 C C . ALA A 1 199 ? 12.912 -17.097 -0.831 1.00 47.38 199 ALA A C 1
ATOM 1546 O O . ALA A 1 199 ? 11.889 -16.758 -1.417 1.00 47.38 199 ALA A O 1
ATOM 1547 N N . MET A 1 200 ? 14.012 -16.349 -0.856 1.00 49.84 200 MET A N 1
ATOM 1548 C CA . MET A 1 200 ? 14.291 -15.516 -2.012 1.00 49.84 200 MET A CA 1
ATOM 1549 C C . MET A 1 200 ? 14.154 -16.421 -3.241 1.00 49.84 200 MET A C 1
ATOM 1551 O O . MET A 1 200 ? 14.884 -17.414 -3.302 1.00 49.84 200 MET A O 1
ATOM 1555 N N . PRO A 1 201 ? 13.284 -16.129 -4.224 1.00 51.09 201 PRO A N 1
ATOM 1556 C CA . PRO A 1 201 ? 13.450 -16.760 -5.514 1.00 51.09 201 PRO A CA 1
ATOM 1557 C C . PRO A 1 201 ? 14.835 -16.327 -6.003 1.00 51.09 201 PRO A C 1
ATOM 1559 O O . PRO A 1 201 ? 15.047 -15.168 -6.368 1.00 51.09 201 PRO A O 1
ATOM 1562 N N . ASP A 1 202 ? 15.796 -17.256 -5.977 1.00 49.69 202 ASP A N 1
ATOM 1563 C CA . ASP A 1 202 ? 17.177 -17.067 -6.454 1.00 49.69 202 ASP A CA 1
ATOM 1564 C C . ASP A 1 202 ? 17.218 -16.661 -7.941 1.00 49.69 202 ASP A C 1
ATOM 1566 O O . ASP A 1 202 ? 18.266 -16.334 -8.505 1.00 49.69 202 ASP A O 1
ATOM 1570 N N . HIS A 1 203 ? 16.056 -16.651 -8.592 1.00 49.75 203 HIS A N 1
ATOM 1571 C CA . HIS A 1 203 ? 15.857 -16.378 -9.995 1.00 49.75 203 HIS A CA 1
ATOM 1572 C C . HIS A 1 203 ? 14.671 -15.419 -10.205 1.00 49.75 203 HIS A C 1
ATOM 1574 O O . HIS A 1 203 ? 13.607 -15.796 -10.697 1.00 49.75 203 HIS A O 1
ATOM 1580 N N . LEU A 1 204 ? 14.856 -14.138 -9.870 1.00 50.94 204 LEU A N 1
ATOM 1581 C CA . LEU A 1 204 ? 13.992 -13.075 -10.394 1.00 50.94 204 LEU A CA 1
ATOM 1582 C C . LEU A 1 204 ? 14.033 -13.110 -11.931 1.00 50.94 204 LEU A C 1
ATOM 1584 O O . LEU A 1 204 ? 15.017 -12.693 -12.538 1.00 50.94 204 LEU A O 1
ATOM 1588 N N . GLY A 1 205 ? 12.973 -13.635 -12.550 1.00 47.31 205 GLY A N 1
ATOM 1589 C CA . GLY A 1 205 ? 12.836 -13.735 -14.007 1.00 47.31 205 GLY A CA 1
ATOM 1590 C C . GLY A 1 205 ? 12.987 -15.135 -14.615 1.00 47.31 205 GLY A C 1
ATOM 1591 O O . GLY A 1 205 ? 13.008 -15.235 -15.838 1.00 47.31 205 GLY A O 1
ATOM 1592 N N . SER A 1 206 ? 13.078 -16.216 -13.824 1.00 44.84 206 SER A N 1
ATOM 1593 C CA . SER A 1 206 ? 12.959 -17.583 -14.376 1.00 44.84 206 SER A CA 1
ATOM 1594 C C . SER A 1 206 ? 11.524 -18.090 -14.453 1.00 44.84 206 SER A C 1
ATOM 1596 O O . SER A 1 206 ? 11.284 -19.126 -15.071 1.00 44.84 206 SER A O 1
ATOM 1598 N N . GLU A 1 207 ? 10.573 -17.391 -13.833 1.00 55.28 207 GLU A N 1
ATOM 1599 C CA . GLU A 1 207 ? 9.166 -17.641 -14.101 1.00 55.28 207 GLU A CA 1
ATOM 1600 C C . GLU A 1 207 ? 8.842 -17.132 -15.513 1.00 55.28 207 GLU A C 1
ATOM 1602 O O . GLU A 1 207 ? 8.937 -15.926 -15.759 1.00 55.28 207 GLU A O 1
ATOM 1607 N N . PRO A 1 208 ? 8.468 -18.014 -16.459 1.00 50.88 208 PRO A N 1
ATOM 1608 C CA . PRO A 1 208 ? 8.268 -17.656 -17.870 1.00 50.88 208 PRO A CA 1
ATOM 1609 C C . PRO A 1 208 ? 7.126 -16.646 -18.101 1.00 50.88 208 PRO A C 1
ATOM 1611 O O . PRO A 1 208 ? 6.896 -16.202 -19.224 1.00 50.88 208 PRO A O 1
ATOM 1614 N N . SER A 1 209 ? 6.404 -16.296 -17.041 1.00 73.31 209 SER A N 1
ATOM 1615 C CA . SER A 1 209 ? 5.264 -15.393 -16.964 1.00 73.31 209 SER A CA 1
ATOM 1616 C C . SER A 1 209 ? 5.625 -13.932 -16.659 1.00 73.31 209 SER A C 1
ATOM 1618 O O . SER A 1 209 ? 4.826 -13.048 -16.970 1.00 73.31 209 SER A O 1
ATOM 1620 N N . VAL A 1 210 ? 6.784 -13.650 -16.050 1.00 84.62 210 VAL A N 1
ATOM 1621 C CA . VAL A 1 210 ? 7.125 -12.306 -15.546 1.00 84.62 210 VAL A CA 1
ATOM 1622 C C . VAL A 1 210 ? 7.855 -11.498 -16.615 1.00 84.62 210 VAL A C 1
ATOM 1624 O O . VAL A 1 210 ? 8.926 -11.885 -17.076 1.00 84.62 210 VAL A O 1
ATOM 1627 N N . ASN A 1 211 ? 7.312 -10.337 -16.980 1.00 87.88 211 ASN A N 1
ATOM 1628 C CA . ASN A 1 211 ? 7.929 -9.432 -17.948 1.00 87.88 211 ASN A CA 1
ATOM 1629 C C . ASN A 1 211 ? 8.448 -8.169 -17.259 1.00 87.88 211 ASN A C 1
ATOM 1631 O O . ASN A 1 211 ? 7.693 -7.476 -16.577 1.00 87.88 211 ASN A O 1
ATOM 1635 N N . PHE A 1 212 ? 9.718 -7.842 -17.495 1.00 90.06 212 PHE A N 1
ATOM 1636 C CA . PHE A 1 212 ? 10.342 -6.610 -17.020 1.00 90.06 212 PHE A CA 1
ATOM 1637 C C . PHE A 1 212 ? 10.664 -5.677 -18.186 1.00 90.06 212 PHE A C 1
ATOM 1639 O O . PHE A 1 212 ? 11.217 -6.104 -19.198 1.00 90.06 212 PHE A O 1
ATOM 1646 N N . ASP A 1 213 ? 10.366 -4.395 -18.010 1.00 90.50 213 ASP A N 1
ATOM 1647 C CA . ASP A 1 213 ? 10.701 -3.326 -18.945 1.00 90.50 213 ASP A CA 1
ATOM 1648 C C . ASP A 1 213 ? 11.595 -2.298 -18.226 1.00 90.50 213 ASP A C 1
ATOM 1650 O O . ASP A 1 213 ? 11.238 -1.804 -17.153 1.00 90.50 213 ASP A O 1
ATOM 1654 N N . ASP A 1 214 ? 12.754 -1.972 -18.804 1.00 91.88 214 ASP A N 1
ATOM 1655 C CA . ASP A 1 214 ? 13.610 -0.884 -18.314 1.00 91.88 214 ASP A CA 1
ATOM 1656 C C . ASP A 1 214 ? 13.049 0.456 -18.806 1.00 91.88 214 ASP A C 1
ATOM 1658 O O . ASP A 1 214 ? 12.930 0.685 -20.011 1.00 91.88 214 ASP A O 1
ATOM 1662 N N . LEU A 1 215 ? 12.682 1.329 -17.869 1.00 91.06 215 LEU A N 1
ATOM 1663 C CA . LEU A 1 215 ? 12.148 2.666 -18.130 1.00 91.06 215 LEU A CA 1
ATOM 1664 C C . LEU A 1 215 ? 13.143 3.772 -17.744 1.00 91.06 215 LEU A C 1
ATOM 1666 O O . LEU A 1 215 ? 12.761 4.937 -17.639 1.00 91.06 215 LEU A O 1
ATOM 1670 N N . SER A 1 216 ? 14.404 3.433 -17.477 1.00 91.19 216 SER A N 1
ATOM 1671 C CA . SER A 1 216 ? 15.407 4.386 -17.000 1.00 91.19 216 SER A CA 1
ATOM 1672 C C . SER A 1 216 ? 15.629 5.525 -18.003 1.00 91.19 216 SER A C 1
ATOM 1674 O O . SER A 1 216 ? 15.969 5.298 -19.161 1.00 91.19 216 SER A O 1
ATOM 1676 N N . ILE A 1 217 ? 15.500 6.774 -17.541 1.00 88.31 217 ILE A N 1
ATOM 1677 C CA . ILE A 1 217 ? 15.638 7.989 -18.373 1.00 88.31 217 ILE A CA 1
ATOM 1678 C C . ILE A 1 217 ? 16.980 8.719 -18.184 1.00 88.31 217 ILE A C 1
ATOM 1680 O O . ILE A 1 217 ? 17.136 9.862 -18.611 1.00 88.31 217 ILE A O 1
ATOM 1684 N N . GLY A 1 218 ? 17.956 8.077 -17.534 1.00 81.38 218 GLY A N 1
ATOM 1685 C CA . GLY A 1 218 ? 19.310 8.619 -17.359 1.00 81.38 218 GLY A CA 1
ATOM 1686 C C . GLY A 1 218 ? 19.465 9.662 -16.243 1.00 81.38 218 GLY A C 1
ATOM 1687 O O . GLY A 1 218 ? 20.436 10.412 -16.245 1.00 81.38 218 GLY A O 1
ATOM 1688 N N . ASP A 1 219 ? 18.553 9.709 -15.269 1.00 78.81 219 ASP A N 1
ATOM 1689 C CA . ASP A 1 219 ? 18.568 10.661 -14.145 1.00 78.81 219 ASP A CA 1
ATOM 1690 C C . ASP A 1 219 ? 19.323 10.153 -12.895 1.00 78.81 219 ASP A C 1
ATOM 1692 O O . ASP A 1 219 ? 19.199 10.710 -11.802 1.00 78.81 219 ASP A O 1
ATOM 1696 N N . GLY A 1 220 ? 20.139 9.106 -13.056 1.00 83.81 220 GLY A N 1
ATOM 1697 C CA . GLY A 1 220 ? 20.949 8.518 -11.986 1.00 83.81 220 GLY A CA 1
ATOM 1698 C C . GLY A 1 220 ? 20.223 7.473 -11.133 1.00 83.81 220 GLY A C 1
ATOM 1699 O O . GLY A 1 220 ? 20.786 7.010 -10.140 1.00 83.81 220 GLY A O 1
ATOM 1700 N N . ARG A 1 221 ? 19.000 7.078 -11.506 1.00 91.62 221 ARG A N 1
ATOM 1701 C CA . ARG A 1 221 ? 18.279 5.939 -10.924 1.00 91.62 221 ARG A CA 1
ATOM 1702 C C . ARG A 1 221 ? 17.875 4.957 -12.014 1.00 91.62 221 ARG A C 1
ATOM 1704 O O . ARG A 1 221 ? 17.535 5.353 -13.125 1.00 91.62 221 ARG A O 1
ATOM 1711 N N . ALA A 1 222 ? 17.901 3.675 -11.674 1.00 94.06 222 ALA A N 1
ATOM 1712 C CA . ALA A 1 222 ? 17.291 2.650 -12.498 1.00 94.06 222 ALA A CA 1
ATOM 1713 C C . ALA A 1 222 ? 15.789 2.629 -12.215 1.00 94.06 222 ALA A C 1
ATOM 1715 O O . ALA A 1 222 ? 15.391 2.607 -11.046 1.00 94.06 222 ALA A O 1
ATOM 1716 N N . VAL A 1 223 ? 14.971 2.625 -13.264 1.00 93.50 223 VAL A N 1
ATOM 1717 C CA . VAL A 1 223 ? 13.513 2.519 -13.155 1.00 93.50 223 VAL A CA 1
ATOM 1718 C C . VAL A 1 223 ? 13.056 1.301 -13.931 1.00 93.50 223 VAL A C 1
ATOM 1720 O O . VAL A 1 223 ? 13.325 1.191 -15.122 1.00 93.50 223 VAL A O 1
ATOM 1723 N N . TRP A 1 224 ? 12.360 0.393 -13.259 1.00 93.81 224 TRP A N 1
ATOM 1724 C CA . TRP A 1 224 ? 11.881 -0.845 -13.860 1.00 93.81 224 TRP A CA 1
ATOM 1725 C C . TRP A 1 224 ? 10.376 -0.957 -13.701 1.00 93.81 224 TRP A C 1
ATOM 1727 O O . TRP A 1 224 ? 9.843 -0.693 -12.624 1.00 93.81 224 TRP A O 1
ATOM 1737 N N . ALA A 1 225 ? 9.709 -1.382 -14.768 1.00 91.44 225 ALA A N 1
ATOM 1738 C CA . ALA A 1 225 ? 8.323 -1.804 -14.730 1.00 91.44 225 ALA A CA 1
ATOM 1739 C C . ALA A 1 225 ? 8.231 -3.329 -14.785 1.00 91.44 225 ALA A C 1
ATOM 1741 O O . ALA A 1 225 ? 9.012 -3.986 -15.474 1.00 91.44 225 ALA A O 1
ATOM 1742 N N . CYS A 1 226 ? 7.268 -3.881 -14.056 1.00 90.25 226 CYS A N 1
ATOM 1743 C CA . CYS A 1 226 ? 6.969 -5.303 -14.001 1.00 90.25 226 CYS A CA 1
ATOM 1744 C C . CYS A 1 226 ? 5.539 -5.558 -14.477 1.00 90.25 226 CYS A C 1
ATOM 1746 O O . CYS A 1 226 ? 4.613 -4.798 -14.169 1.00 90.25 226 CYS A O 1
ATOM 1748 N N . ARG A 1 227 ? 5.367 -6.651 -15.218 1.00 87.94 227 ARG A N 1
ATOM 1749 C CA . ARG A 1 227 ? 4.082 -7.168 -15.680 1.00 87.94 227 ARG A CA 1
ATOM 1750 C C . ARG A 1 227 ? 3.989 -8.659 -15.377 1.00 87.94 227 ARG A C 1
ATOM 1752 O O . ARG A 1 227 ? 4.879 -9.426 -15.738 1.00 87.94 227 ARG A O 1
ATOM 1759 N N . LEU A 1 228 ? 2.893 -9.044 -14.743 1.00 85.19 228 LEU A N 1
ATOM 1760 C CA . LEU A 1 228 ? 2.507 -10.404 -14.412 1.00 85.19 228 LEU A CA 1
ATOM 1761 C C . LEU A 1 228 ? 1.267 -10.790 -15.244 1.00 85.19 228 LEU A C 1
ATOM 1763 O O . LEU A 1 228 ? 0.445 -9.931 -15.589 1.00 85.19 228 LEU A O 1
ATOM 1767 N N . PRO A 1 229 ? 1.104 -12.068 -15.616 1.00 80.25 229 PRO A N 1
ATOM 1768 C CA . PRO A 1 229 ? -0.012 -12.507 -16.434 1.00 80.25 229 PRO A CA 1
ATOM 1769 C C . PRO A 1 229 ? -1.213 -12.827 -15.543 1.00 80.25 229 PRO A C 1
ATOM 1771 O O . PRO A 1 229 ? -1.519 -13.987 -15.289 1.00 80.25 229 PRO A O 1
ATOM 1774 N N . ASP A 1 230 ? -1.906 -11.787 -15.084 1.00 80.25 230 ASP A N 1
ATOM 1775 C CA . ASP A 1 230 ? -3.130 -11.927 -14.293 1.00 80.25 230 ASP A CA 1
ATOM 1776 C C . ASP A 1 230 ? -4.347 -11.378 -15.050 1.00 80.25 230 ASP A C 1
ATOM 1778 O O . ASP A 1 230 ? -4.490 -10.176 -15.270 1.00 80.25 230 ASP A O 1
ATOM 1782 N N . ALA A 1 231 ? -5.243 -12.268 -15.480 1.00 68.62 231 ALA A N 1
ATOM 1783 C CA . ALA A 1 231 ? -6.404 -11.889 -16.286 1.00 68.62 231 ALA A CA 1
ATOM 1784 C C . ALA A 1 231 ? -7.416 -11.014 -15.521 1.00 68.62 231 ALA A C 1
ATOM 1786 O O . ALA A 1 231 ? -8.087 -10.178 -16.133 1.00 68.62 231 ALA A O 1
ATOM 1787 N N . VAL A 1 232 ? -7.517 -11.183 -14.199 1.00 66.25 232 VAL A N 1
ATOM 1788 C CA . VAL A 1 232 ? -8.452 -10.437 -13.348 1.00 66.25 232 VAL A CA 1
ATOM 1789 C C . VAL A 1 232 ? -7.991 -8.990 -13.231 1.00 66.25 232 VAL A C 1
ATOM 1791 O O . VAL A 1 232 ? -8.761 -8.076 -13.540 1.00 66.25 232 VAL A O 1
ATOM 1794 N N . TYR A 1 233 ? -6.716 -8.775 -12.912 1.00 69.38 233 TYR A N 1
ATOM 1795 C CA . TYR A 1 233 ? -6.099 -7.453 -12.858 1.00 69.38 233 TYR A CA 1
ATOM 1796 C C . TYR A 1 233 ? -6.185 -6.727 -14.207 1.00 69.38 233 TYR A C 1
ATOM 1798 O O . TYR A 1 233 ? -6.523 -5.545 -14.266 1.00 69.38 233 TYR A O 1
ATOM 1806 N N . ARG A 1 234 ? -5.980 -7.447 -15.316 1.00 68.25 234 ARG A N 1
ATOM 1807 C CA . ARG A 1 234 ? -6.059 -6.886 -16.678 1.00 68.25 234 ARG A CA 1
ATOM 1808 C C . ARG A 1 234 ? -7.479 -6.510 -17.105 1.00 68.25 234 ARG A C 1
ATOM 1810 O O . ARG A 1 234 ? -7.650 -5.641 -17.951 1.00 68.25 234 ARG A O 1
ATOM 1817 N N . SER A 1 235 ? -8.505 -7.121 -16.514 1.00 62.56 235 SER A N 1
ATOM 1818 C CA . SER A 1 235 ? -9.912 -6.814 -16.812 1.00 62.56 235 SER A CA 1
ATOM 1819 C C . SER A 1 235 ? -10.447 -5.553 -16.112 1.00 62.56 235 SER A C 1
ATOM 1821 O O . SER A 1 235 ? -11.596 -5.163 -16.338 1.00 62.56 235 SER A O 1
ATOM 1823 N N . ARG A 1 236 ? -9.615 -4.892 -15.291 1.00 61.12 236 ARG A N 1
ATOM 1824 C CA . ARG A 1 236 ? -9.967 -3.750 -14.431 1.00 61.12 236 ARG A CA 1
ATOM 1825 C C . ARG A 1 236 ? -10.532 -2.526 -15.166 1.00 61.12 236 ARG A C 1
ATOM 1827 O O . ARG A 1 236 ? -11.214 -1.724 -14.534 1.00 61.12 236 ARG A O 1
ATOM 1834 N N . ASP A 1 237 ? -10.371 -2.428 -16.485 1.00 51.06 237 ASP A N 1
ATOM 1835 C CA . ASP A 1 237 ? -11.030 -1.403 -17.314 1.00 51.06 237 ASP A CA 1
ATOM 1836 C C . ASP A 1 237 ? -12.576 -1.494 -17.324 1.00 51.06 237 ASP A C 1
ATOM 1838 O O . ASP A 1 237 ? -13.248 -0.622 -17.873 1.00 51.06 237 ASP A O 1
ATOM 1842 N N . ARG A 1 238 ? -13.188 -2.508 -16.692 1.00 43.62 238 ARG A N 1
ATOM 1843 C CA . ARG A 1 238 ? -14.648 -2.733 -16.696 1.00 43.62 238 ARG A CA 1
ATOM 1844 C C . ARG A 1 238 ? -15.406 -2.181 -15.475 1.00 43.62 238 ARG A C 1
ATOM 1846 O O . ARG A 1 238 ? -16.252 -2.864 -14.906 1.00 43.62 238 ARG A O 1
ATOM 1853 N N . GLY A 1 239 ? -15.170 -0.919 -15.115 1.00 47.25 239 GLY A N 1
ATOM 1854 C CA . GLY A 1 239 ? -16.217 -0.078 -14.503 1.00 47.25 239 GLY A CA 1
ATOM 1855 C C . GLY A 1 239 ? -16.493 -0.187 -12.993 1.00 47.25 239 GLY A C 1
ATOM 1856 O O . GLY A 1 239 ? -17.464 0.412 -12.537 1.00 47.25 239 GLY A O 1
ATOM 1857 N N . LEU A 1 240 ? -15.666 -0.874 -12.197 1.00 48.75 240 LEU A N 1
ATOM 1858 C CA . LEU A 1 240 ? -15.724 -0.780 -10.727 1.00 48.75 240 LEU A CA 1
ATOM 1859 C C . LEU A 1 240 ? -14.718 0.263 -10.221 1.00 48.75 240 LEU A C 1
ATOM 1861 O O . LEU A 1 240 ? -13.567 0.278 -10.659 1.00 48.75 240 LEU A O 1
ATOM 1865 N N . ALA A 1 241 ? -15.131 1.118 -9.276 1.00 60.84 241 ALA A N 1
ATOM 1866 C CA . ALA A 1 241 ? -14.205 1.983 -8.548 1.00 60.84 241 ALA A CA 1
ATOM 1867 C C . ALA A 1 241 ? -13.165 1.093 -7.848 1.00 60.84 241 ALA A C 1
ATOM 1869 O O . ALA A 1 241 ? -13.491 0.319 -6.946 1.00 60.84 241 ALA A O 1
ATOM 1870 N N . GLY A 1 242 ? -11.932 1.122 -8.351 1.00 70.62 242 GLY A N 1
ATOM 1871 C CA . GLY A 1 242 ? -10.859 0.280 -7.841 1.00 70.62 242 GLY A CA 1
ATOM 1872 C C . GLY A 1 242 ? -10.371 0.739 -6.462 1.00 70.62 242 GLY A C 1
ATOM 1873 O O . GLY A 1 242 ? -10.592 1.886 -6.081 1.00 70.62 242 GLY A O 1
ATOM 1874 N N . PRO A 1 243 ? -9.620 -0.113 -5.750 1.00 76.38 243 PRO A N 1
ATOM 1875 C CA . PRO A 1 243 ? -9.095 0.171 -4.410 1.00 76.38 243 PRO A CA 1
ATOM 1876 C C . PRO A 1 243 ? -7.950 1.194 -4.400 1.00 76.38 243 PRO A C 1
ATOM 1878 O O . PRO A 1 243 ? -7.313 1.398 -3.378 1.00 76.38 243 PRO A O 1
ATOM 1881 N N . PHE A 1 244 ? -7.642 1.815 -5.536 1.00 78.25 244 PHE A N 1
ATOM 1882 C CA . PHE A 1 244 ? -6.536 2.751 -5.674 1.00 78.25 244 PHE A CA 1
ATOM 1883 C C . PHE A 1 244 ? -7.075 4.098 -6.123 1.00 78.25 244 PHE A C 1
ATOM 1885 O O . PHE A 1 244 ? -8.007 4.157 -6.928 1.00 78.25 244 PHE A O 1
ATOM 1892 N N . MET A 1 245 ? -6.430 5.174 -5.677 1.00 65.62 245 MET A N 1
ATOM 1893 C CA . MET A 1 245 ? -6.674 6.493 -6.250 1.00 65.62 245 MET A CA 1
ATOM 1894 C C . MET A 1 245 ? -6.373 6.447 -7.748 1.00 65.62 245 MET A C 1
ATOM 1896 O O . MET A 1 245 ? -5.230 6.261 -8.167 1.00 65.62 245 MET A O 1
ATOM 1900 N N . THR A 1 246 ? -7.407 6.613 -8.569 1.00 56.41 246 THR A N 1
ATOM 1901 C CA . THR A 1 246 ? -7.223 6.889 -9.991 1.00 56.41 246 THR A CA 1
ATOM 1902 C C . THR A 1 246 ? -6.511 8.226 -10.102 1.00 56.41 246 THR A C 1
ATOM 1904 O O . THR A 1 246 ? -6.996 9.221 -9.553 1.00 56.41 246 THR A O 1
ATOM 1907 N N . ARG A 1 247 ? -5.370 8.265 -10.802 1.00 43.41 247 ARG A N 1
ATOM 1908 C CA . ARG A 1 247 ? -4.773 9.548 -11.183 1.00 43.41 247 ARG A CA 1
ATOM 1909 C C . ARG A 1 247 ? -5.849 10.359 -11.912 1.00 43.41 247 ARG A C 1
ATOM 1911 O O . ARG A 1 247 ? -6.590 9.763 -12.701 1.00 43.41 247 ARG A O 1
ATOM 1918 N N . PRO A 1 248 ? -5.985 11.668 -11.638 1.00 33.31 248 PRO A N 1
ATOM 1919 C CA . PRO A 1 248 ? -6.852 12.499 -12.455 1.00 33.31 248 PRO A CA 1
ATOM 1920 C C . PRO A 1 248 ? -6.437 12.288 -13.912 1.00 33.31 248 PRO A C 1
ATOM 1922 O O . PRO A 1 248 ? -5.244 12.325 -14.225 1.00 33.31 248 PRO A O 1
ATOM 1925 N N . ALA A 1 249 ? -7.409 11.979 -14.775 1.00 33.75 249 ALA A N 1
ATOM 1926 C CA . ALA A 1 249 ? -7.184 12.038 -16.210 1.00 33.75 249 ALA A CA 1
ATOM 1927 C C . ALA A 1 249 ? -6.599 13.424 -16.478 1.00 33.75 249 ALA A C 1
ATOM 1929 O O . ALA A 1 249 ? -7.156 14.407 -15.982 1.00 33.75 249 ALA A O 1
ATOM 1930 N N . GLY A 1 250 ? -5.434 13.474 -17.130 1.00 33.81 250 GLY A N 1
ATOM 1931 C CA . GLY A 1 250 ? -4.773 14.735 -17.435 1.00 33.81 250 GLY A CA 1
ATOM 1932 C C . GLY A 1 250 ? -5.812 15.696 -17.986 1.00 33.81 250 GLY A C 1
ATOM 1933 O O . GLY A 1 250 ? -6.586 15.318 -18.868 1.00 33.81 250 GLY A O 1
ATOM 1934 N N . SER A 1 251 ? -5.883 16.889 -17.397 1.00 29.94 251 SER A N 1
ATOM 1935 C CA . SER A 1 251 ? -6.559 18.018 -18.012 1.00 29.94 251 SER A CA 1
ATOM 1936 C C . SER A 1 251 ? -6.073 18.065 -19.453 1.00 29.94 251 SER A C 1
ATOM 1938 O O . SER A 1 251 ? -4.885 18.286 -19.685 1.00 29.94 251 SER A O 1
ATOM 1940 N N . GLN A 1 252 ? -6.960 17.742 -20.393 1.00 28.41 252 GLN A N 1
ATOM 1941 C CA . GLN A 1 252 ? -6.745 18.094 -21.782 1.00 28.41 252 GLN A CA 1
ATOM 1942 C C . GLN A 1 252 ? -6.525 19.603 -21.751 1.00 28.41 252 GLN A C 1
ATOM 1944 O O . GLN A 1 252 ? -7.414 20.337 -21.324 1.00 28.41 252 GLN A O 1
ATOM 1949 N N . GLU A 1 253 ? -5.298 20.031 -22.041 1.00 32.00 253 GLU A N 1
ATOM 1950 C CA . GLU A 1 253 ? -5.031 21.428 -22.347 1.00 32.00 253 GLU A CA 1
ATOM 1951 C C . GLU A 1 253 ? -5.986 21.773 -23.490 1.00 32.00 253 GLU A C 1
ATOM 1953 O O . GLU A 1 253 ? -5.961 21.129 -24.540 1.00 32.00 253 GLU A O 1
ATOM 1958 N N . GLU A 1 254 ? -6.920 22.682 -23.214 1.00 33.78 254 GLU A N 1
ATOM 1959 C CA . GLU A 1 254 ? -7.768 23.274 -24.236 1.00 33.78 254 GLU A CA 1
ATOM 1960 C C . GLU A 1 254 ? -6.821 23.892 -25.268 1.00 33.78 254 GLU A C 1
ATOM 1962 O O . GLU A 1 254 ? -6.028 24.773 -24.938 1.00 33.78 254 GLU A O 1
ATOM 1967 N N . GLU A 1 255 ? -6.850 23.364 -26.495 1.00 35.38 255 GLU A N 1
ATOM 1968 C CA . GLU A 1 255 ? -6.258 24.020 -27.655 1.00 35.38 255 GLU A CA 1
ATOM 1969 C C . GLU A 1 255 ? -6.870 25.425 -27.734 1.00 35.38 255 GLU A C 1
ATOM 1971 O O . GLU A 1 255 ? -8.047 25.583 -28.064 1.00 35.38 255 GLU A O 1
ATOM 1976 N N . GLU A 1 256 ? -6.084 26.445 -27.378 1.00 35.84 256 GLU A N 1
ATOM 1977 C CA . GLU A 1 256 ? -6.362 27.821 -27.774 1.00 35.84 256 GLU A CA 1
ATOM 1978 C C . GLU A 1 256 ? -6.287 27.868 -29.304 1.00 35.84 256 GLU A C 1
ATOM 1980 O O . GLU A 1 256 ? -5.216 27.819 -29.909 1.00 35.84 256 GLU A O 1
ATOM 1985 N N . ASP A 1 257 ? -7.470 27.877 -29.910 1.00 41.03 257 ASP A N 1
ATOM 1986 C CA . ASP A 1 257 ? -7.711 28.121 -31.325 1.00 41.03 257 ASP A CA 1
ATOM 1987 C C . ASP A 1 257 ? -7.304 29.578 -31.621 1.00 41.03 257 ASP A C 1
ATOM 1989 O O . ASP A 1 257 ? -7.972 30.527 -31.198 1.00 41.03 257 ASP A O 1
ATOM 1993 N N . ASP A 1 258 ? -6.157 29.745 -32.284 1.00 42.97 258 ASP A N 1
ATOM 1994 C CA . ASP A 1 258 ? -5.653 31.026 -32.784 1.00 42.97 258 ASP A CA 1
ATOM 1995 C C . ASP A 1 258 ? -6.663 31.629 -33.780 1.00 42.97 258 ASP A C 1
ATOM 1997 O O . ASP A 1 258 ? -6.860 31.119 -34.889 1.00 42.97 258 ASP A O 1
ATOM 2001 N N . GLY A 1 259 ? -7.269 32.755 -33.388 1.00 45.19 259 GLY A N 1
ATOM 2002 C CA . GLY A 1 259 ? -8.059 33.647 -34.241 1.00 45.19 259 GLY A CA 1
ATOM 2003 C C . GLY A 1 259 ? -7.410 35.013 -34.411 1.00 45.19 259 GLY A C 1
ATOM 2004 O O . GLY A 1 259 ? -6.972 35.589 -33.390 1.00 45.19 259 GLY A O 1
#

Foldseek 3Di:
DVVQVVVWVVQQVVLQVCQCPDPPRPDDPLQFLFKTKDLDQVVRLVRQVQSSLQSLLQLCLLVVNWAWAWADPVNCVVLCVVVVLCVLCVVPPFDKDKTKIWIPRPDLKIKMWIWIDGPVRAQIDIFIAIDNWNSRRVVRRSVRRVVVVVVVVVVVCVVVVNDPDDCVLVVVLSVSCSVRCVPRPDPPHHDHDDTRPSPPVPDSPPPVFKDKDFSRPPPSITMITIDGPDPSSVVVVPDDPGNDRDDPPPPPPPPPDDD

Secondary structure (DSSP, 8-state):
-HHHHHHHHHHHHHHHHHHHTSTT----GGG-SEEEEESSHHHHHHHHHHHHHHHHHHHHHHHTSS-EEEPPHHHHHHTTHHHHHHHHTTT-SS-EEEEEEEE---SSSEEEEEEEEETTS-S-EEEEEEESSHHHHHHHHHHHHHHHHHHHHHHHHHHTTS-----HHHHHHHHHHHHHHHHH--TT-B----PPP----S-TT-STT-EEEE---SSSSEEEEEE---HHHHGGGSS---SS-PPPP----------

Radius of gyration: 19.15 Å; chains: 1; bounding box: 40×53×55 Å

Sequence (259 aa):
MALSRCLGETAEFRAVAAATNAPGLVRSSSEFDGVAADPEPERAKRRALWEAHERIAICHWWQGDIPARTLPDTWVSETGLALTLRRLRQGAYLLRRSAFWRLDYDADIAVVICKSETRQGQEPILGFGAATSVADAARHACREMLLMEVNLQGLVGSRAGITDLDVRPVERVIEAYQTHCPRLLDPSDPREPDEPEAAMPDHLGSEPSVNFDDLSIGDGRAVWACRLPDAVYRSRDRGLAGPFMTRPAGSQEEEEDDG

pLDDT: mean 80.26, std 16.73, range [28.41, 97.75]